Protein AF-A0AAU9XPD8-F1 (afdb_monomer)

Organism: NCBI:txid46732

Foldseek 3Di:
DVQQVVCCVPPNDVPRDVVSVVVVCVVVCCVPQNDPVRPDCPVVVLVVLVLVPDDDPPPPSVVVSVVVVVVVVCLLVDDDDPVCVVVVLVVQVPPDDDDPNVLPDQRSVLSNLLCCLQVPDLQCLLVHDQQDCPQKFAPFAWDKDFADPQRVVLVVVVCCSNNVDDPQKDKAWGRIWTKGAWMGGRSDIAGAPPDPDQQRQKFWFQFADAQREGCNVRVNRDIFIKGFHIKIKTKMWMDGRPDPDDIDIGIFIKTQIFTFAADPCQQVPHPPKGKTAPDTGDDHSSSIDGPSRTPGGWGWDWDQDPNGIIIIIGD

Sequence (315 aa):
MEFCHTFEELCGKDLVTPNMHLHGHLKECLLDYGPFHSFWCFSFERFNGILGSFQTNNRSIEIQLMRKFLSQTKVKDFEYPEMFQETFLEFFEGSHSSGSVKDTQEPIKQFLSLRQHREISIKDLHLCDWTASDDIVEMSTFRDETLDTDDLTALESVYKELLGLGEGTFLEMPHTIAEFKSLKVGSVVYGSSQSQTTRNSFVLANWAGHEGRLACSSGCNDVRPGQVISFFRHRIKVKLAESYLPEQRYMFYFARVNWYSVHPERFSHGVPVEIWCNSFDLFRPACFMPVQRIKSNCSLGEKVYKQENVSWVTS

Mean predicted aligned error: 11.79 Å

Structure (mmCIF, N/CA/C/O backbone):
data_AF-A0AAU9XPD8-F1
#
_entry.id   AF-A0AAU9XPD8-F1
#
loop_
_atom_site.group_PDB
_atom_site.id
_atom_site.type_symbol
_atom_site.label_atom_id
_atom_site.label_alt_id
_atom_site.label_comp_id
_atom_site.label_asym_id
_atom_site.label_entity_id
_atom_site.label_seq_id
_atom_site.pdbx_PDB_ins_code
_atom_site.Cartn_x
_atom_site.Cartn_y
_atom_site.Cartn_z
_atom_site.occupancy
_atom_site.B_iso_or_equiv
_atom_site.auth_seq_id
_atom_site.auth_comp_id
_atom_site.auth_asym_id
_atom_site.auth_atom_id
_atom_site.pdbx_PDB_model_num
ATOM 1 N N . MET A 1 1 ? 33.174 -8.442 -27.502 1.00 74.44 1 MET A N 1
ATOM 2 C CA . MET A 1 1 ? 33.504 -9.478 -28.510 1.00 74.44 1 MET A CA 1
ATOM 3 C C . MET A 1 1 ? 34.498 -10.517 -28.002 1.00 74.44 1 MET A C 1
ATOM 5 O O . MET A 1 1 ? 34.410 -11.649 -28.448 1.00 74.44 1 MET A O 1
ATOM 9 N N . GLU A 1 2 ? 35.379 -10.185 -27.051 1.00 82.81 2 GLU A N 1
ATOM 10 C CA . GLU A 1 2 ? 36.353 -11.122 -26.459 1.00 82.81 2 GLU A CA 1
ATOM 11 C C . GLU A 1 2 ? 35.724 -12.448 -25.987 1.00 82.81 2 GLU A C 1
ATOM 13 O O . GLU A 1 2 ? 36.188 -13.508 -26.380 1.00 82.81 2 GLU A O 1
ATOM 18 N N . PHE A 1 3 ? 34.572 -12.397 -25.302 1.00 87.00 3 PHE A N 1
ATOM 19 C CA . PHE A 1 3 ? 33.800 -13.589 -24.916 1.00 87.00 3 PHE A CA 1
ATOM 20 C C . PHE A 1 3 ? 33.493 -14.548 -26.081 1.00 87.00 3 PHE A C 1
ATOM 22 O O . PHE A 1 3 ? 33.659 -15.755 -25.938 1.00 87.00 3 PHE A O 1
ATOM 29 N N . CYS A 1 4 ? 33.043 -14.030 -27.230 1.00 87.38 4 CYS A N 1
ATOM 30 C CA . CYS A 1 4 ? 32.683 -14.867 -28.377 1.00 87.38 4 CYS A CA 1
ATOM 31 C C . CYS A 1 4 ? 33.914 -15.540 -28.989 1.00 87.38 4 CYS A C 1
ATOM 33 O O . CYS A 1 4 ? 33.840 -16.714 -29.330 1.00 87.38 4 CYS A O 1
ATOM 35 N N . HIS A 1 5 ? 35.038 -14.822 -29.076 1.00 88.81 5 HIS A N 1
ATOM 36 C CA . HIS A 1 5 ? 36.294 -15.372 -29.591 1.00 88.81 5 HIS A CA 1
ATOM 37 C C . HIS A 1 5 ? 36.863 -16.449 -28.666 1.00 88.81 5 HIS A C 1
ATOM 39 O O . HIS A 1 5 ? 37.202 -17.533 -29.125 1.00 88.81 5 HIS A O 1
ATOM 45 N N . THR A 1 6 ? 36.877 -16.209 -27.353 1.00 90.25 6 THR A N 1
ATOM 46 C CA . THR A 1 6 ? 37.323 -17.219 -26.383 1.00 90.25 6 THR A CA 1
ATOM 47 C C . THR A 1 6 ? 36.408 -18.449 -26.378 1.00 90.25 6 THR A C 1
ATOM 49 O O . THR A 1 6 ? 36.883 -19.577 -26.271 1.00 90.25 6 THR A O 1
ATOM 52 N N . PHE A 1 7 ? 35.090 -18.267 -26.519 1.00 91.00 7 PHE A N 1
ATOM 53 C CA . PHE A 1 7 ? 34.150 -19.386 -26.619 1.00 91.00 7 PHE A CA 1
ATOM 54 C C . PHE A 1 7 ? 34.344 -20.187 -27.916 1.00 91.00 7 PHE A C 1
ATOM 56 O O . PHE A 1 7 ? 34.326 -21.415 -27.885 1.00 91.00 7 PHE A O 1
ATOM 63 N N . GLU A 1 8 ? 34.571 -19.509 -29.042 1.00 93.44 8 GLU A N 1
ATOM 64 C CA . GLU A 1 8 ? 34.881 -20.139 -30.329 1.00 93.44 8 GLU A CA 1
ATOM 65 C C . GLU A 1 8 ? 36.160 -20.986 -30.260 1.00 93.44 8 GLU A C 1
ATOM 67 O O . GLU A 1 8 ? 36.165 -22.118 -30.741 1.00 93.44 8 GLU A O 1
ATOM 72 N N . GLU A 1 9 ? 37.220 -20.478 -29.624 1.00 94.56 9 GLU A N 1
ATOM 73 C CA . GLU A 1 9 ? 38.489 -21.199 -29.454 1.00 94.56 9 GLU A CA 1
ATOM 74 C C . GLU A 1 9 ? 38.344 -22.465 -28.596 1.00 94.56 9 GLU A C 1
ATOM 76 O O . GLU A 1 9 ? 38.982 -23.480 -28.876 1.00 94.56 9 GLU A O 1
ATOM 81 N N . LEU A 1 10 ? 37.500 -22.424 -27.561 1.00 94.12 10 LEU A N 1
ATOM 82 C CA . LEU A 1 10 ? 37.328 -23.529 -26.611 1.00 94.12 10 LEU A CA 1
ATOM 83 C C . LEU A 1 10 ? 36.302 -24.573 -27.065 1.00 94.12 10 LEU A C 1
ATOM 85 O O . LEU A 1 10 ? 36.486 -25.766 -26.827 1.00 94.12 10 LEU A O 1
ATOM 89 N N . CYS A 1 11 ? 35.197 -24.131 -27.664 1.00 92.56 11 CYS A N 1
ATOM 90 C CA . CYS A 1 11 ? 34.037 -24.974 -27.963 1.00 92.56 11 CYS A CA 1
ATOM 91 C C . CYS A 1 11 ? 33.821 -25.194 -29.467 1.00 92.56 11 CYS A C 1
ATOM 93 O O . CYS A 1 11 ? 33.033 -26.056 -29.851 1.00 92.56 11 CYS A O 1
ATOM 95 N N . GLY A 1 12 ? 34.539 -24.461 -30.316 1.00 91.56 12 GLY A N 1
ATOM 96 C CA . GLY A 1 12 ? 34.389 -24.502 -31.762 1.00 91.56 12 GLY A CA 1
ATOM 97 C C . GLY A 1 12 ? 33.315 -23.544 -32.279 1.00 91.56 12 GLY A C 1
ATOM 98 O O . GLY A 1 12 ? 32.309 -23.253 -31.628 1.00 91.56 12 GLY A O 1
ATOM 99 N N . LYS A 1 13 ? 33.527 -23.078 -33.510 1.00 89.56 13 LYS A N 1
ATOM 100 C CA . LYS A 1 13 ? 32.690 -22.082 -34.197 1.00 89.56 13 LYS A CA 1
ATOM 101 C C . LYS A 1 13 ? 31.215 -22.469 -34.349 1.00 89.56 13 LYS A C 1
ATOM 103 O O . LYS A 1 13 ? 30.354 -21.599 -34.306 1.00 89.56 13 LYS A O 1
ATOM 108 N N . ASP A 1 14 ? 30.911 -23.759 -34.499 1.00 91.62 14 ASP A N 1
ATOM 109 C CA . ASP A 1 14 ? 29.553 -24.227 -34.817 1.00 91.62 14 ASP A CA 1
ATOM 110 C C . ASP A 1 14 ? 28.586 -24.091 -33.625 1.00 91.62 14 ASP A C 1
ATOM 112 O O . ASP A 1 14 ? 27.369 -24.146 -33.797 1.00 91.62 14 ASP A O 1
ATOM 116 N N . LEU A 1 15 ? 29.119 -23.889 -32.413 1.00 91.19 15 LEU A N 1
ATOM 117 C CA . LEU A 1 15 ? 28.339 -23.690 -31.190 1.00 91.19 15 LEU A CA 1
ATOM 118 C C . LEU A 1 15 ? 28.117 -22.209 -30.849 1.00 91.19 15 LEU A C 1
ATOM 120 O O . LEU A 1 15 ? 27.398 -21.903 -29.894 1.00 91.19 15 LEU A O 1
ATOM 124 N N . VAL A 1 16 ? 28.703 -21.283 -31.613 1.00 89.31 16 VAL A N 1
ATOM 125 C CA . VAL A 1 16 ? 28.506 -19.845 -31.412 1.00 89.31 16 VAL A CA 1
ATOM 126 C C . VAL A 1 16 ? 27.119 -19.458 -31.921 1.00 89.31 16 VAL A C 1
ATOM 128 O O . VAL A 1 16 ? 26.839 -19.485 -33.118 1.00 89.31 16 VAL A O 1
ATOM 131 N N . THR A 1 17 ? 26.228 -19.075 -31.007 1.00 91.38 17 THR A N 1
ATOM 132 C CA . THR A 1 17 ? 24.854 -18.677 -31.352 1.00 91.38 17 THR A CA 1
ATOM 133 C C . THR A 1 17 ? 24.712 -17.156 -31.474 1.00 91.38 17 THR A C 1
ATOM 135 O O . THR A 1 17 ? 25.444 -16.413 -30.816 1.00 91.38 17 THR A O 1
ATOM 138 N N . PRO A 1 18 ? 23.722 -16.645 -32.233 1.00 89.50 18 PRO A N 1
ATOM 139 C CA . PRO A 1 18 ? 23.433 -15.210 -32.284 1.00 89.50 18 PRO A CA 1
ATOM 140 C C . PRO A 1 18 ? 23.195 -14.580 -30.901 1.00 89.50 18 PRO A C 1
ATOM 142 O O . PRO A 1 18 ? 23.634 -13.460 -30.657 1.00 89.50 18 PRO A O 1
ATOM 145 N N . ASN A 1 19 ? 22.585 -15.314 -29.962 1.00 89.75 19 ASN A N 1
ATOM 146 C CA . ASN A 1 19 ? 22.371 -14.839 -28.589 1.00 89.75 19 ASN A CA 1
ATOM 147 C C . ASN A 1 19 ? 23.690 -14.535 -27.860 1.00 89.75 19 ASN A C 1
ATOM 149 O O . ASN A 1 19 ? 23.762 -13.574 -27.097 1.00 89.75 19 ASN A O 1
ATOM 153 N N . MET A 1 20 ? 24.751 -15.299 -28.139 1.00 90.25 20 MET A N 1
ATOM 154 C CA . MET A 1 20 ? 26.082 -15.043 -27.581 1.00 90.25 20 MET A CA 1
ATOM 155 C C . MET A 1 20 ? 26.678 -13.735 -28.102 1.00 90.25 20 MET A C 1
ATOM 157 O O . MET A 1 20 ? 27.265 -12.985 -27.326 1.00 90.25 20 MET A O 1
ATOM 161 N N . HIS A 1 21 ? 26.478 -13.424 -29.385 1.00 87.62 21 HIS A N 1
ATOM 162 C CA . HIS A 1 21 ? 26.863 -12.128 -29.944 1.00 87.62 21 HIS A CA 1
ATOM 163 C C . HIS A 1 21 ? 26.049 -10.983 -29.322 1.00 87.62 21 HIS A C 1
ATOM 165 O O . HIS A 1 21 ? 26.615 -9.955 -28.952 1.00 87.62 21 HIS A O 1
ATOM 171 N N . LEU A 1 22 ? 24.738 -11.179 -29.139 1.00 87.31 22 LEU A N 1
ATOM 172 C CA . LEU A 1 22 ? 23.844 -10.189 -28.529 1.00 87.31 22 LEU A CA 1
ATOM 173 C C . LEU A 1 22 ? 24.216 -9.851 -27.079 1.00 87.31 22 LEU A C 1
ATOM 175 O O . LEU A 1 22 ? 24.021 -8.711 -26.663 1.00 87.31 22 LEU A O 1
ATOM 179 N N . HIS A 1 23 ? 24.828 -10.775 -26.326 1.00 86.44 23 HIS A N 1
ATOM 180 C CA . HIS A 1 23 ? 25.381 -10.455 -25.004 1.00 86.44 23 HIS A CA 1
ATOM 181 C C . HIS A 1 23 ? 26.411 -9.319 -25.045 1.00 86.44 23 HIS A C 1
ATOM 183 O O . HIS A 1 23 ? 26.517 -8.550 -24.090 1.00 86.44 23 HIS A O 1
ATOM 189 N N . GLY A 1 24 ? 27.133 -9.183 -26.161 1.00 86.19 24 GLY A N 1
ATOM 190 C CA . GLY A 1 24 ? 28.097 -8.111 -26.381 1.00 86.19 24 GLY A CA 1
ATOM 191 C C . GLY A 1 24 ? 27.481 -6.718 -26.504 1.00 86.19 24 GLY A C 1
ATOM 192 O O . GLY A 1 24 ? 28.210 -5.757 -26.301 1.00 86.19 24 GLY A O 1
ATOM 193 N N . HIS A 1 25 ? 26.177 -6.624 -26.785 1.00 87.44 25 HIS A N 1
ATOM 194 C CA . HIS A 1 25 ? 25.441 -5.362 -26.945 1.00 87.44 25 HIS A CA 1
ATOM 195 C C . HIS A 1 25 ? 24.565 -5.020 -25.732 1.00 87.44 25 HIS A C 1
ATOM 197 O O . HIS A 1 25 ? 23.814 -4.048 -25.750 1.00 87.44 25 HIS A O 1
ATOM 203 N N . LEU A 1 26 ? 24.609 -5.827 -24.662 1.00 87.81 26 LEU A N 1
ATOM 204 C CA . LEU A 1 26 ? 23.740 -5.626 -23.496 1.00 87.81 26 LEU A CA 1
ATOM 205 C C . LEU A 1 26 ? 23.975 -4.281 -22.812 1.00 87.81 26 LEU A C 1
ATOM 207 O O . LEU A 1 26 ? 23.032 -3.710 -22.269 1.00 87.81 26 LEU A O 1
ATOM 211 N N . LYS A 1 27 ? 25.216 -3.786 -22.814 1.00 87.31 27 LYS A N 1
ATOM 212 C CA . LYS A 1 27 ? 25.557 -2.498 -22.209 1.00 87.31 27 LYS A CA 1
ATOM 213 C C . LYS A 1 27 ? 24.906 -1.358 -22.986 1.00 87.31 27 LYS A C 1
ATOM 215 O O . LYS A 1 27 ? 24.288 -0.494 -22.376 1.00 87.31 27 LYS A O 1
ATOM 220 N N . GLU A 1 28 ? 25.039 -1.372 -24.304 1.00 89.44 28 GLU A N 1
ATOM 221 C CA . GLU A 1 28 ? 24.446 -0.407 -25.224 1.00 89.44 28 GLU A CA 1
ATOM 222 C C . GLU A 1 28 ? 22.921 -0.442 -25.094 1.00 89.44 28 GLU A C 1
ATOM 224 O O . GLU A 1 28 ? 22.310 0.584 -24.819 1.00 89.44 28 GLU A O 1
ATOM 229 N N . CYS A 1 29 ? 22.311 -1.632 -25.120 1.00 86.62 29 CYS A N 1
ATOM 230 C CA . CYS A 1 29 ? 20.871 -1.771 -24.910 1.00 86.62 29 CYS A CA 1
ATOM 231 C C . CYS A 1 29 ? 20.407 -1.243 -23.543 1.00 86.62 29 CYS A C 1
ATOM 233 O O . CYS A 1 29 ? 19.338 -0.643 -23.460 1.00 86.62 29 CYS A O 1
ATOM 235 N N . LEU A 1 30 ? 21.185 -1.447 -22.473 1.00 86.69 30 LEU A N 1
ATOM 236 C CA . LEU A 1 30 ? 20.856 -0.927 -21.142 1.00 86.69 30 LEU A CA 1
ATOM 237 C C . LEU A 1 30 ? 20.914 0.609 -21.097 1.00 86.69 30 LEU A C 1
ATOM 239 O O . LEU A 1 30 ? 20.113 1.233 -20.402 1.00 86.69 30 LEU A O 1
ATOM 243 N N . LEU A 1 31 ? 21.864 1.213 -21.817 1.00 84.75 31 LEU A N 1
ATOM 244 C CA . LEU A 1 31 ? 22.018 2.666 -21.907 1.00 84.75 31 LEU A CA 1
ATOM 245 C C . LEU A 1 31 ? 20.929 3.306 -22.780 1.00 84.75 31 LEU A C 1
ATOM 247 O O . LEU A 1 31 ? 20.407 4.353 -22.405 1.00 84.75 31 LEU A O 1
ATOM 251 N N . ASP A 1 32 ? 20.566 2.665 -23.890 1.00 90.19 32 ASP A N 1
ATOM 252 C CA . ASP A 1 32 ? 19.612 3.204 -24.865 1.00 90.19 32 ASP A CA 1
ATOM 253 C C . ASP A 1 32 ? 18.149 2.978 -24.453 1.00 90.19 32 ASP A C 1
ATOM 255 O O . ASP A 1 32 ? 17.316 3.876 -24.582 1.00 90.19 32 ASP A O 1
ATOM 259 N N . TYR A 1 33 ? 17.819 1.785 -23.944 1.00 83.56 33 TYR A N 1
ATOM 260 C CA . TYR A 1 33 ? 16.438 1.364 -23.658 1.00 83.56 33 TYR A CA 1
ATOM 261 C C . TYR A 1 33 ? 16.118 1.269 -22.161 1.00 83.56 33 TYR A C 1
ATOM 263 O O . TYR A 1 33 ? 14.970 1.022 -21.782 1.00 83.56 33 TYR A O 1
ATOM 271 N N . GLY A 1 34 ? 17.113 1.470 -21.296 1.00 84.69 34 GLY A N 1
ATOM 272 C CA . GLY A 1 34 ? 16.967 1.314 -19.855 1.00 84.69 34 GLY A CA 1
ATOM 273 C C . GLY A 1 34 ? 17.022 -0.154 -19.402 1.00 84.69 34 GLY A C 1
ATOM 274 O O . GLY A 1 34 ? 17.547 -1.016 -20.104 1.00 84.69 34 GLY A O 1
ATOM 275 N N . PRO A 1 35 ? 16.522 -0.470 -18.194 1.00 81.56 35 PRO A N 1
ATOM 276 C CA . PRO A 1 35 ? 16.606 -1.811 -17.614 1.00 81.56 35 PRO A CA 1
ATOM 277 C C . PRO A 1 35 ? 16.037 -2.926 -18.510 1.00 81.56 35 PRO A C 1
ATOM 279 O O . PRO A 1 35 ? 15.010 -2.744 -19.154 1.00 81.56 35 PRO A O 1
ATOM 282 N N . PHE A 1 36 ? 16.631 -4.128 -18.473 1.00 77.62 36 PHE A N 1
ATOM 283 C CA . PHE A 1 36 ? 16.229 -5.268 -19.326 1.00 77.62 36 PHE A CA 1
ATOM 284 C C 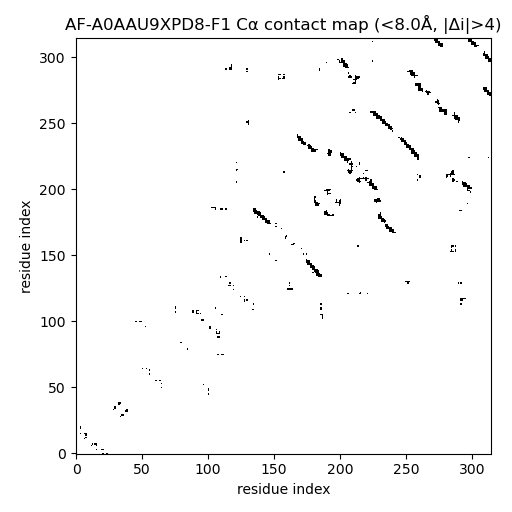. PHE A 1 36 ? 14.733 -5.615 -19.279 1.00 77.62 36 PHE A C 1
ATOM 286 O O . PHE A 1 36 ? 14.139 -5.971 -20.294 1.00 77.62 36 PHE A O 1
ATOM 293 N N . HIS A 1 37 ? 14.098 -5.480 -18.113 1.00 76.00 37 HIS A N 1
ATOM 294 C CA . HIS A 1 37 ? 12.670 -5.764 -17.952 1.00 76.00 37 HIS A CA 1
ATOM 295 C C . HIS A 1 37 ? 11.758 -4.794 -18.717 1.00 76.00 37 HIS A C 1
ATOM 297 O O . HIS A 1 37 ? 10.596 -5.121 -18.937 1.00 76.00 37 HIS A O 1
ATOM 303 N N . SER A 1 38 ? 12.265 -3.629 -19.127 1.00 74.06 38 SER A N 1
ATOM 304 C CA . SER A 1 38 ? 11.496 -2.626 -19.864 1.00 74.06 38 SER A CA 1
ATOM 305 C C . SER A 1 38 ? 11.309 -2.985 -21.339 1.00 74.06 38 SER A C 1
ATOM 307 O O . SER A 1 38 ? 10.302 -2.600 -21.925 1.00 74.06 38 SER A O 1
ATOM 309 N N . PHE A 1 39 ? 12.249 -3.722 -21.943 1.00 80.38 39 PHE A N 1
ATOM 310 C CA . PHE A 1 39 ? 12.217 -4.046 -23.377 1.00 80.38 39 PHE A CA 1
ATOM 311 C C . PHE A 1 39 ? 12.184 -5.550 -23.687 1.00 80.38 39 PHE A C 1
ATOM 313 O O . PHE A 1 39 ? 12.034 -5.941 -24.845 1.00 80.38 39 PHE A O 1
ATOM 320 N N . TRP A 1 40 ? 12.296 -6.420 -22.681 1.00 84.62 40 TRP A N 1
ATOM 321 C CA . TRP A 1 40 ? 12.101 -7.855 -22.874 1.00 84.62 40 TRP A CA 1
ATOM 322 C C . TRP A 1 40 ? 10.653 -8.223 -23.204 1.00 84.62 40 TRP A C 1
ATOM 324 O O . TRP A 1 40 ? 9.695 -7.690 -22.649 1.00 84.62 40 TRP A O 1
ATOM 334 N N . CYS A 1 41 ? 10.501 -9.230 -24.068 1.00 83.38 41 CYS A N 1
ATOM 335 C CA . CYS A 1 41 ? 9.196 -9.684 -24.547 1.00 83.38 41 CYS A CA 1
ATOM 336 C C . CYS A 1 41 ? 8.421 -10.569 -23.562 1.00 83.38 41 CYS A C 1
ATOM 338 O O . CYS A 1 41 ? 7.291 -10.951 -23.852 1.00 83.38 41 CYS A O 1
ATOM 340 N N . PHE A 1 42 ? 8.981 -10.847 -22.382 1.00 79.00 42 PHE A N 1
ATOM 341 C CA . PHE A 1 42 ? 8.345 -11.683 -21.363 1.00 79.00 42 PHE A CA 1
ATOM 342 C C . PHE A 1 42 ? 6.938 -11.186 -20.990 1.00 79.00 42 PHE A C 1
ATOM 344 O O . PHE A 1 42 ? 5.998 -11.973 -20.876 1.00 79.00 42 PHE A O 1
ATOM 351 N N . SER A 1 43 ? 6.760 -9.867 -20.866 1.00 75.19 43 SER A N 1
ATOM 352 C CA . SER A 1 43 ? 5.447 -9.268 -20.602 1.00 75.19 43 SER A CA 1
ATOM 353 C C . SER A 1 43 ? 4.455 -9.551 -21.735 1.00 75.19 43 SER A C 1
ATOM 355 O O . SER A 1 43 ? 3.313 -9.915 -21.464 1.00 75.19 43 SER A O 1
ATOM 357 N N . PHE A 1 44 ? 4.884 -9.455 -23.000 1.00 81.38 44 PHE A N 1
ATOM 358 C CA . PHE A 1 44 ? 4.035 -9.747 -24.161 1.00 81.38 44 PHE A CA 1
ATOM 359 C C . PHE A 1 44 ? 3.659 -11.227 -24.246 1.00 81.38 44 PHE A C 1
ATOM 361 O O . PHE A 1 44 ? 2.495 -11.541 -24.476 1.00 81.38 44 PHE A O 1
ATOM 368 N N . GLU A 1 45 ? 4.598 -12.142 -24.000 1.00 82.50 45 GLU A N 1
ATOM 369 C CA . GLU A 1 45 ? 4.315 -13.583 -23.949 1.00 82.50 45 GLU A CA 1
ATOM 370 C C . GLU A 1 45 ? 3.277 -13.911 -22.874 1.00 82.50 45 GLU A C 1
ATOM 372 O O . GLU A 1 45 ? 2.325 -14.659 -23.113 1.00 82.50 45 GLU A O 1
ATOM 377 N N . ARG A 1 46 ? 3.402 -13.281 -21.703 1.00 77.69 46 ARG A N 1
ATOM 378 C CA . ARG A 1 46 ? 2.423 -13.420 -20.626 1.00 77.69 46 ARG A CA 1
ATOM 379 C C . ARG A 1 46 ? 1.050 -12.880 -21.027 1.00 77.69 46 ARG A C 1
ATOM 381 O O . ARG A 1 46 ? 0.045 -13.548 -20.779 1.00 77.69 46 ARG A O 1
ATOM 388 N N . PHE A 1 47 ? 0.989 -11.708 -21.663 1.00 79.56 47 PHE A N 1
ATOM 389 C CA . PHE A 1 47 ? -0.268 -11.155 -22.176 1.00 79.56 47 PHE A CA 1
ATOM 390 C C . PHE A 1 47 ? -0.898 -12.058 -23.235 1.00 79.56 47 PHE A C 1
ATOM 392 O O . PHE A 1 47 ? -2.105 -12.282 -23.188 1.00 79.56 47 PHE A O 1
ATOM 399 N N . ASN A 1 48 ? -0.101 -12.657 -24.119 1.00 82.69 48 ASN A N 1
ATOM 400 C CA . ASN A 1 48 ? -0.590 -13.634 -25.089 1.00 82.69 48 ASN A CA 1
ATOM 401 C C . ASN A 1 48 ? -1.211 -14.853 -24.392 1.00 82.69 48 ASN A C 1
ATOM 403 O O . ASN A 1 48 ? -2.269 -15.319 -24.812 1.00 82.69 48 ASN A O 1
ATOM 407 N N . GLY A 1 49 ? -0.623 -15.320 -23.286 1.00 80.69 49 GLY A N 1
ATOM 408 C CA . GLY A 1 49 ? -1.211 -16.368 -22.449 1.00 80.69 49 GLY A CA 1
ATOM 409 C C . GLY A 1 49 ? -2.567 -15.972 -21.848 1.00 80.69 49 GLY A C 1
ATOM 410 O O . GLY A 1 49 ? -3.516 -16.755 -21.893 1.00 80.69 49 GLY A O 1
ATOM 411 N N . ILE A 1 50 ? -2.693 -14.740 -21.339 1.00 76.00 50 ILE A N 1
ATOM 412 C CA . ILE A 1 50 ? -3.968 -14.207 -20.828 1.00 76.00 50 ILE A CA 1
ATOM 413 C C . ILE A 1 50 ? -5.011 -14.139 -21.948 1.00 76.00 50 ILE A C 1
ATOM 415 O O . ILE A 1 50 ? -6.122 -14.639 -21.777 1.00 76.00 50 ILE A O 1
ATOM 419 N N . LEU A 1 51 ? -4.662 -13.557 -23.097 1.00 78.06 51 LEU A N 1
ATOM 420 C CA . LEU A 1 51 ? -5.578 -13.427 -24.231 1.00 78.06 51 LEU A CA 1
ATOM 421 C C . LEU A 1 51 ? -6.005 -14.798 -24.769 1.00 78.06 51 LEU A C 1
ATOM 423 O O . LEU A 1 51 ? -7.182 -14.995 -25.059 1.00 78.06 51 LEU A O 1
ATOM 427 N N . GLY A 1 52 ? -5.083 -15.763 -24.822 1.00 76.50 52 GLY A N 1
ATOM 428 C CA . GLY A 1 52 ? -5.360 -17.142 -25.225 1.00 76.50 52 GLY A CA 1
ATOM 429 C C . GLY A 1 52 ? -6.261 -17.911 -24.252 1.00 76.50 52 GLY A C 1
ATOM 430 O O . GLY A 1 52 ? -6.951 -18.837 -24.666 1.00 76.50 52 GLY A O 1
ATOM 431 N N . SER A 1 53 ? -6.314 -17.515 -22.974 1.00 75.12 53 SER A N 1
ATOM 432 C CA . SER A 1 53 ? -7.229 -18.119 -21.989 1.00 75.12 53 SER A CA 1
ATOM 433 C C . SER A 1 53 ? -8.698 -17.753 -22.224 1.00 75.12 53 SER A C 1
ATOM 435 O O . SER A 1 53 ? -9.612 -18.395 -21.699 1.00 75.12 53 SER A O 1
ATOM 437 N N . PHE A 1 54 ? -8.959 -16.702 -23.001 1.00 77.00 54 PHE A N 1
ATOM 438 C CA . PHE A 1 54 ? -10.316 -16.308 -23.305 1.00 77.00 54 PHE A CA 1
ATOM 439 C C . PHE A 1 54 ? -10.929 -17.265 -24.326 1.00 77.00 54 PHE A C 1
ATOM 441 O O . PHE A 1 54 ? -10.453 -17.395 -25.447 1.00 77.00 54 PHE A O 1
ATOM 448 N N . GLN A 1 55 ? -12.035 -17.905 -23.943 1.00 71.00 55 GLN A N 1
ATOM 449 C CA . GLN A 1 55 ? -12.853 -18.662 -24.884 1.00 71.00 55 GLN A CA 1
ATOM 450 C C . GLN A 1 55 ? -13.304 -17.734 -26.017 1.00 71.00 55 GLN A C 1
ATOM 452 O O . GLN A 1 55 ? -14.019 -16.759 -25.776 1.00 71.00 55 GLN A O 1
ATOM 457 N N . THR A 1 56 ? -12.871 -18.035 -27.238 1.00 73.50 56 THR A N 1
ATOM 458 C CA . THR A 1 56 ? -13.324 -17.358 -28.452 1.00 73.50 56 THR A CA 1
ATOM 459 C C . THR A 1 56 ? -13.896 -18.388 -29.414 1.00 73.50 56 THR A C 1
ATOM 461 O O . THR A 1 56 ? -13.466 -19.538 -29.457 1.00 73.50 56 THR A O 1
ATOM 464 N N . ASN A 1 57 ? -14.879 -17.982 -30.211 1.00 79.62 57 ASN A N 1
ATOM 465 C CA . ASN A 1 57 ? -15.413 -18.819 -31.291 1.00 79.62 57 ASN A CA 1
ATOM 466 C C . ASN A 1 57 ? -14.595 -18.695 -32.601 1.00 79.62 57 ASN A C 1
ATOM 468 O O . ASN A 1 57 ? -15.112 -19.009 -33.673 1.00 79.62 57 ASN A O 1
ATOM 472 N N . ASN A 1 58 ? -13.355 -18.183 -32.525 1.00 74.56 58 ASN A N 1
ATOM 473 C CA . ASN A 1 58 ? -12.454 -17.890 -33.649 1.00 74.56 58 ASN A CA 1
ATOM 474 C C . ASN A 1 58 ? -13.042 -17.005 -34.771 1.00 74.56 58 ASN A C 1
ATOM 476 O O . ASN A 1 58 ? -12.529 -16.997 -35.889 1.00 74.56 58 ASN A O 1
ATOM 480 N N . ARG A 1 59 ? -14.100 -16.226 -34.502 1.00 78.81 59 ARG A N 1
ATOM 481 C CA . ARG A 1 59 ? -14.655 -15.229 -35.435 1.00 78.81 59 ARG A CA 1
ATOM 482 C C . ARG A 1 59 ? -14.550 -13.829 -34.853 1.00 78.81 59 ARG A C 1
ATOM 484 O O . ARG A 1 59 ? -15.085 -13.587 -33.780 1.00 78.81 59 ARG A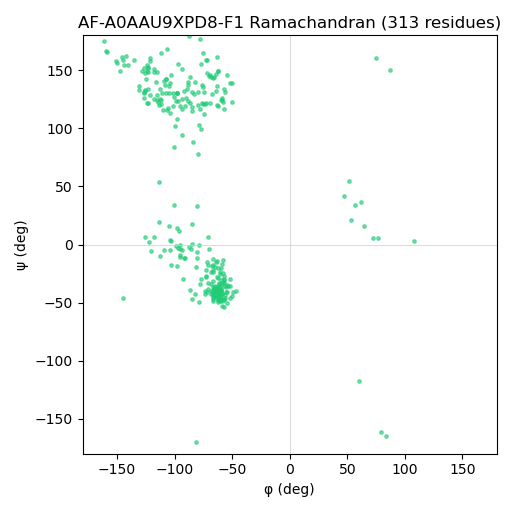 O 1
ATOM 491 N N . SER A 1 60 ? -13.929 -12.888 -35.561 1.00 83.19 60 SER A N 1
ATOM 492 C CA . SER A 1 60 ? -13.781 -11.505 -35.068 1.00 83.19 60 SER A CA 1
ATOM 493 C C . SER A 1 60 ? -13.191 -11.475 -33.649 1.00 83.19 60 SER A C 1
ATOM 495 O O . SER A 1 60 ? -13.809 -10.968 -32.706 1.00 83.19 60 SER A O 1
ATOM 497 N N . ILE A 1 61 ? -12.031 -12.119 -33.493 1.00 82.06 61 ILE A N 1
ATOM 498 C CA . ILE A 1 61 ? -11.347 -12.328 -32.210 1.00 82.06 61 ILE A CA 1
ATOM 499 C C . ILE A 1 61 ? -11.123 -10.984 -31.511 1.00 82.06 61 ILE A C 1
ATOM 501 O O . ILE A 1 61 ? -11.394 -10.858 -30.321 1.00 82.06 61 ILE A O 1
ATOM 505 N N . GLU A 1 62 ? -10.746 -9.955 -32.266 1.00 83.12 62 GLU A N 1
ATOM 506 C CA . GLU A 1 62 ? -10.517 -8.598 -31.778 1.00 83.12 62 GLU A CA 1
ATOM 507 C C . GLU A 1 62 ? -11.760 -8.043 -31.071 1.00 83.12 62 GLU A C 1
ATOM 509 O O . GLU A 1 62 ? -11.673 -7.540 -29.953 1.00 83.12 62 GLU A O 1
ATOM 514 N N . ILE A 1 63 ? -12.948 -8.197 -31.670 1.00 84.00 63 ILE A N 1
ATOM 515 C CA . ILE A 1 63 ? -14.208 -7.710 -31.088 1.00 84.00 63 ILE A CA 1
ATOM 516 C C . ILE A 1 63 ? -14.537 -8.467 -2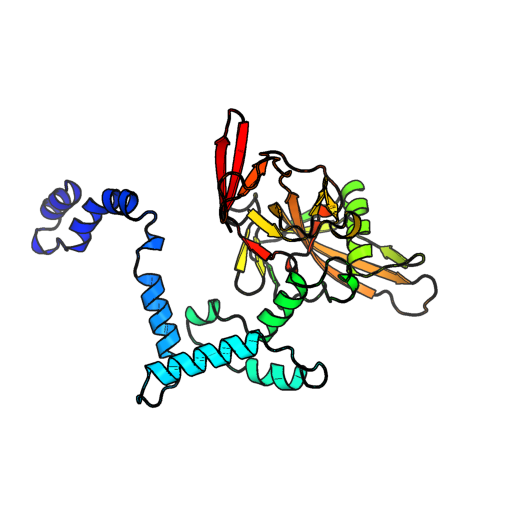9.798 1.00 84.00 63 ILE A C 1
ATOM 518 O O . ILE A 1 63 ? -15.001 -7.863 -28.831 1.00 84.00 63 ILE A O 1
ATOM 522 N N . GLN A 1 64 ? -14.313 -9.782 -29.763 1.00 81.00 64 GLN A N 1
ATOM 523 C CA . GLN A 1 64 ? -14.563 -10.592 -28.568 1.00 81.00 64 GLN A CA 1
ATOM 524 C C . GLN A 1 64 ? -13.635 -10.207 -27.420 1.00 81.00 64 GLN A C 1
ATOM 526 O O . GLN A 1 64 ? -14.107 -10.012 -26.299 1.00 81.00 64 GLN A O 1
ATOM 531 N N . LEU A 1 65 ? -12.343 -10.039 -27.709 1.00 82.56 65 LEU A N 1
ATOM 532 C CA . LEU A 1 65 ? -11.355 -9.572 -26.743 1.00 82.56 65 LEU A CA 1
ATOM 533 C C . LEU A 1 65 ? -11.733 -8.191 -26.203 1.00 82.56 65 LEU A C 1
ATOM 535 O O . LEU A 1 65 ? -11.818 -8.017 -24.989 1.00 82.56 65 LEU A O 1
ATOM 539 N N . MET A 1 66 ? -12.065 -7.243 -27.084 1.00 83.44 66 MET A N 1
ATOM 540 C CA . MET A 1 66 ? -12.476 -5.895 -26.685 1.00 83.44 66 MET A CA 1
ATOM 541 C C . MET A 1 66 ? -13.749 -5.900 -25.834 1.00 83.44 66 MET A C 1
ATOM 543 O O . MET A 1 66 ? -13.808 -5.223 -24.809 1.00 83.44 66 MET A O 1
ATOM 547 N N . ARG A 1 67 ? -14.769 -6.686 -26.203 1.00 82.88 67 ARG A N 1
ATOM 548 C CA . ARG A 1 67 ? -16.001 -6.820 -25.405 1.00 82.88 67 ARG A CA 1
ATOM 549 C C . ARG A 1 67 ? -15.723 -7.414 -24.033 1.00 82.88 67 ARG A C 1
ATOM 551 O O . ARG A 1 67 ? -16.279 -6.933 -23.049 1.00 82.88 67 ARG A O 1
ATOM 558 N N . LYS A 1 68 ? -14.872 -8.438 -23.963 1.00 79.56 68 LYS A N 1
ATOM 559 C CA . LYS A 1 68 ? -14.516 -9.086 -22.701 1.00 79.56 68 LYS A CA 1
ATOM 560 C C . LYS A 1 68 ? -13.725 -8.150 -21.796 1.00 79.56 68 LYS A C 1
ATOM 562 O O . LYS A 1 68 ? -14.060 -8.045 -20.622 1.00 79.56 68 LYS A O 1
ATOM 567 N N . PHE A 1 69 ? -12.767 -7.414 -22.354 1.00 77.38 69 PHE A N 1
ATOM 568 C CA . PHE A 1 69 ? -12.034 -6.374 -21.640 1.00 77.38 69 PHE A CA 1
ATOM 569 C C . PHE A 1 69 ? -12.986 -5.312 -21.074 1.00 77.38 69 PHE A C 1
ATOM 571 O O . PHE A 1 69 ? -13.017 -5.096 -19.868 1.00 77.38 69 PHE A O 1
ATOM 578 N N . LEU A 1 70 ? -13.849 -4.727 -21.914 1.00 80.06 70 LEU A N 1
ATOM 579 C CA . LEU A 1 70 ? -14.830 -3.725 -21.479 1.00 80.06 70 LEU A CA 1
ATOM 580 C C . LEU A 1 70 ? -15.802 -4.270 -20.427 1.00 80.06 70 LEU A C 1
ATOM 582 O O . LEU A 1 70 ? -16.143 -3.559 -19.488 1.00 80.06 70 LEU A O 1
ATOM 586 N N . SER A 1 71 ? -16.250 -5.519 -20.570 1.00 79.38 71 SER A N 1
ATOM 587 C CA . SER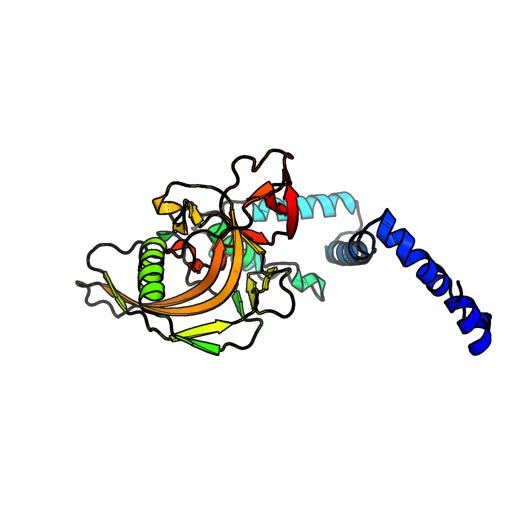 A 1 71 ? -17.099 -6.183 -19.580 1.00 79.38 71 SER A CA 1
ATOM 588 C C . SER A 1 71 ? -16.387 -6.317 -18.238 1.00 79.38 71 SER A C 1
ATOM 590 O O . SER A 1 71 ? -16.980 -5.996 -17.216 1.00 79.38 71 SER A O 1
ATOM 592 N N . GLN A 1 72 ? -15.136 -6.779 -18.228 1.00 73.94 72 GLN A N 1
ATOM 593 C CA . GLN A 1 72 ? -14.360 -6.943 -16.999 1.00 73.94 72 GLN A CA 1
ATOM 594 C C . GLN A 1 72 ? -14.083 -5.600 -16.319 1.00 73.94 72 GLN A C 1
ATOM 596 O O . GLN A 1 72 ? -14.223 -5.506 -15.104 1.00 73.94 72 GLN A O 1
ATOM 601 N N . THR A 1 73 ? -13.756 -4.555 -17.083 1.00 71.94 73 THR A N 1
ATOM 602 C CA . THR A 1 73 ? -13.582 -3.199 -16.542 1.00 71.94 73 THR A CA 1
ATOM 603 C C . THR A 1 73 ? -14.884 -2.678 -15.939 1.00 71.94 73 THR A C 1
ATOM 605 O O . THR A 1 73 ? -14.899 -2.267 -14.786 1.00 71.94 73 THR A O 1
ATOM 608 N N . LYS A 1 74 ? -16.010 -2.797 -16.657 1.00 78.06 74 LYS A N 1
ATOM 609 C CA . LYS A 1 74 ? -17.322 -2.369 -16.146 1.00 78.06 74 LYS A CA 1
ATOM 610 C C . LYS A 1 74 ? -17.726 -3.091 -14.866 1.00 78.06 74 LYS A C 1
ATOM 612 O O . LYS A 1 74 ? -18.269 -2.460 -13.976 1.00 78.06 74 LYS A O 1
ATOM 617 N N . VAL A 1 75 ? -17.456 -4.391 -14.771 1.00 74.69 75 VAL A N 1
ATOM 618 C CA . VAL A 1 75 ? -17.716 -5.192 -13.565 1.00 74.69 75 VAL A CA 1
ATOM 619 C C . VAL A 1 75 ? -16.890 -4.683 -12.375 1.00 74.69 75 VAL A C 1
ATOM 621 O O . VAL A 1 75 ? -17.390 -4.661 -11.257 1.00 74.69 75 VAL A O 1
ATOM 624 N N . LYS A 1 76 ? -15.653 -4.228 -12.587 1.00 68.19 76 LYS A N 1
ATOM 625 C CA . LYS A 1 76 ? -14.820 -3.653 -11.515 1.00 68.19 76 LYS A CA 1
ATOM 626 C C . LYS A 1 76 ? -15.265 -2.260 -11.060 1.00 68.19 76 LYS A C 1
ATOM 628 O O . LYS A 1 76 ? -15.000 -1.893 -9.918 1.00 68.19 76 LYS A O 1
ATOM 633 N N . ASP A 1 77 ? -15.908 -1.507 -11.947 1.00 72.12 77 ASP A N 1
ATOM 634 C CA . ASP A 1 77 ? -16.367 -0.134 -11.698 1.00 72.12 77 ASP A CA 1
ATOM 635 C C . ASP A 1 77 ? -17.837 -0.039 -11.282 1.00 72.12 77 ASP A C 1
ATOM 637 O O . ASP A 1 77 ? -18.333 1.054 -11.021 1.00 72.12 77 ASP A O 1
ATOM 641 N N . PHE A 1 78 ? -18.552 -1.162 -11.240 1.00 73.50 78 PHE A N 1
ATOM 642 C CA . PHE A 1 78 ? -19.962 -1.176 -10.888 1.00 73.50 78 PHE A CA 1
ATOM 643 C C . PHE A 1 78 ? -20.155 -1.083 -9.370 1.00 73.50 78 PHE A C 1
ATOM 645 O O . PHE A 1 78 ? -19.562 -1.852 -8.614 1.00 73.50 78 PHE A O 1
ATOM 652 N N . GLU A 1 79 ? -21.029 -0.180 -8.930 1.00 69.81 79 GLU A N 1
ATOM 653 C CA . GLU A 1 79 ? -21.529 -0.151 -7.555 1.00 69.81 79 GLU A CA 1
ATOM 654 C C . GLU A 1 79 ? -22.615 -1.224 -7.413 1.00 69.81 79 GLU A C 1
ATOM 656 O O . GLU A 1 79 ? -23.734 -1.086 -7.913 1.00 69.81 79 GLU A O 1
ATOM 661 N N . TYR A 1 80 ? -22.263 -2.347 -6.789 1.00 69.81 80 TYR A N 1
ATOM 662 C CA . TYR A 1 80 ? -23.189 -3.460 -6.596 1.00 69.81 80 TYR A CA 1
ATOM 663 C C . TYR A 1 80 ? -24.204 -3.122 -5.499 1.00 69.81 80 TYR A C 1
ATOM 665 O O . TYR A 1 80 ? -23.793 -2.728 -4.409 1.00 69.81 80 TYR A O 1
ATOM 673 N N . PRO A 1 81 ? -25.516 -3.316 -5.732 1.00 74.88 81 PRO A N 1
ATOM 674 C CA . PRO A 1 81 ? -26.504 -3.202 -4.669 1.00 74.88 81 PRO A CA 1
ATOM 675 C C . PRO A 1 81 ? -26.194 -4.202 -3.549 1.00 74.88 81 PRO A C 1
ATOM 677 O O . PRO A 1 81 ? -26.145 -5.407 -3.809 1.00 74.88 81 PRO A O 1
ATOM 680 N N . GLU A 1 82 ? -26.039 -3.713 -2.315 1.00 69.31 82 GLU A N 1
ATOM 681 C CA . GLU A 1 82 ? -25.691 -4.528 -1.133 1.00 69.31 82 GLU A CA 1
ATOM 682 C C . GLU A 1 82 ? -26.587 -5.771 -1.004 1.00 69.31 82 GLU A C 1
ATOM 684 O O . GLU A 1 82 ? -26.118 -6.881 -0.771 1.00 69.31 82 GLU A O 1
ATOM 689 N N . MET A 1 83 ? -27.881 -5.600 -1.281 1.00 72.69 83 MET A N 1
ATOM 690 C CA . MET A 1 83 ? -28.918 -6.635 -1.214 1.00 72.69 83 MET A CA 1
ATOM 691 C C . MET A 1 83 ? -28.699 -7.867 -2.114 1.00 72.69 83 MET A C 1
ATOM 693 O O . MET A 1 83 ? -29.335 -8.891 -1.884 1.00 72.69 83 MET A O 1
ATOM 697 N N . PHE A 1 84 ? -27.825 -7.799 -3.123 1.00 70.50 84 PHE A N 1
ATOM 698 C CA . PHE A 1 84 ? -27.514 -8.931 -4.010 1.00 70.50 84 PHE A CA 1
ATOM 699 C C . PHE A 1 84 ? -26.019 -9.248 -4.080 1.00 70.50 84 PHE A C 1
ATOM 701 O O . PHE A 1 84 ? -25.598 -10.073 -4.894 1.00 70.50 84 PHE A O 1
ATOM 708 N N . GLN A 1 85 ? -25.203 -8.578 -3.267 1.00 68.69 85 GLN A N 1
ATOM 709 C CA . GLN A 1 85 ? -23.755 -8.634 -3.389 1.00 68.69 85 GLN A CA 1
ATOM 710 C C . GLN A 1 85 ? -23.226 -10.058 -3.187 1.00 68.69 85 GLN A C 1
ATOM 712 O O . GLN A 1 85 ? -22.442 -10.521 -4.007 1.00 68.69 85 GLN A O 1
ATOM 717 N N . GLU A 1 86 ? -23.717 -10.795 -2.187 1.00 69.00 86 GLU A N 1
ATOM 718 C CA . GLU A 1 86 ? -23.316 -12.192 -1.958 1.00 69.00 86 GLU A CA 1
ATOM 719 C C . GLU A 1 86 ? -23.620 -13.090 -3.163 1.00 69.00 86 GLU A C 1
ATOM 721 O O . GLU A 1 86 ? -22.734 -13.788 -3.654 1.00 69.00 86 GLU A O 1
ATOM 726 N N . THR A 1 87 ? -24.832 -12.993 -3.717 1.00 75.62 87 THR A N 1
ATOM 727 C CA . THR A 1 87 ? -25.241 -13.765 -4.899 1.00 75.62 87 THR A CA 1
ATOM 728 C C . THR A 1 87 ? -24.393 -13.425 -6.123 1.00 75.62 87 THR A C 1
ATOM 730 O O . THR A 1 87 ? -24.043 -14.312 -6.894 1.00 75.62 87 THR A O 1
ATOM 733 N N . PHE A 1 88 ? -24.041 -12.150 -6.323 1.00 72.50 88 PHE A N 1
ATOM 734 C CA . PHE A 1 88 ? -23.178 -11.743 -7.434 1.00 72.50 88 PHE A CA 1
ATOM 735 C C . PHE A 1 88 ? -21.727 -12.197 -7.251 1.00 72.50 88 PHE A C 1
ATOM 737 O O . PHE A 1 88 ? -21.089 -12.597 -8.225 1.00 72.50 88 PHE A O 1
ATOM 744 N N . LEU A 1 89 ? -21.209 -12.150 -6.021 1.00 67.19 89 LEU A N 1
ATOM 745 C CA . LEU A 1 89 ? -19.829 -12.516 -5.711 1.00 67.19 89 LEU A CA 1
ATOM 746 C C . LEU A 1 89 ? -19.544 -14.002 -5.963 1.00 67.19 89 LEU A C 1
ATOM 748 O O . LEU A 1 89 ? -18.470 -14.310 -6.481 1.00 67.19 89 LEU A O 1
ATOM 752 N N . GLU A 1 90 ? -20.507 -14.894 -5.710 1.00 71.25 90 GLU A N 1
ATOM 753 C CA . GLU A 1 90 ? -20.393 -16.329 -6.027 1.00 71.25 90 GLU A CA 1
ATOM 754 C C . GLU A 1 90 ? -20.067 -16.585 -7.511 1.00 71.25 90 GLU A C 1
ATOM 756 O O . GLU A 1 90 ? -19.257 -17.455 -7.838 1.00 71.25 90 GLU A O 1
ATOM 761 N N . PHE A 1 91 ? -20.614 -15.787 -8.439 1.00 66.94 91 PHE A N 1
ATOM 762 C CA . PHE A 1 91 ? -20.327 -15.940 -9.873 1.00 66.94 91 PHE A CA 1
ATOM 763 C C . PHE A 1 91 ? -18.871 -15.625 -10.239 1.00 66.94 91 PHE A C 1
ATOM 765 O O . PHE A 1 91 ? -18.387 -16.075 -11.282 1.00 66.94 91 PHE A O 1
ATOM 772 N N . PHE A 1 92 ? -18.162 -14.859 -9.407 1.00 63.44 92 PHE A N 1
ATOM 773 C CA . PHE A 1 92 ? -16.777 -14.467 -9.657 1.00 63.44 92 PHE A CA 1
ATOM 774 C C . PHE A 1 92 ? -15.748 -15.426 -9.047 1.00 63.44 92 PHE A C 1
ATOM 776 O O . PHE A 1 92 ? -14.576 -15.357 -9.416 1.00 63.44 92 PHE A O 1
ATOM 783 N N . GLU A 1 93 ? -16.154 -16.350 -8.174 1.00 58.31 93 GLU A N 1
ATOM 784 C CA . GLU A 1 93 ? -15.251 -17.347 -7.576 1.00 58.31 93 GLU A CA 1
ATOM 785 C C . GLU A 1 93 ? -14.824 -18.434 -8.586 1.00 58.31 93 GLU A C 1
ATOM 787 O O . GLU A 1 93 ? -13.758 -19.037 -8.455 1.00 58.31 93 GLU A O 1
ATOM 792 N N . GLY A 1 94 ? -15.609 -18.637 -9.653 1.00 53.12 94 GLY A N 1
ATOM 793 C CA . GLY A 1 94 ? -15.410 -19.699 -10.647 1.00 53.12 94 GLY A CA 1
ATOM 794 C C . GLY A 1 94 ? -14.433 -19.403 -11.794 1.00 53.12 94 GLY A C 1
ATOM 795 O O . GLY A 1 94 ? -14.251 -20.259 -12.665 1.00 53.12 94 GLY A O 1
ATOM 796 N N . SER A 1 95 ? -13.795 -18.225 -11.865 1.00 51.25 95 SER A N 1
ATOM 797 C CA . SER A 1 95 ? -12.853 -17.927 -12.958 1.00 51.25 95 SER A CA 1
ATOM 798 C C . SER A 1 95 ? -11.483 -18.566 -12.706 1.00 51.25 95 SER A C 1
ATOM 800 O O . SER A 1 95 ? -10.527 -17.915 -12.286 1.00 51.25 95 SER A O 1
ATOM 802 N N . HIS A 1 96 ? -11.371 -19.868 -12.952 1.00 48.34 96 HIS A N 1
ATOM 803 C CA . HIS A 1 96 ? -10.104 -20.584 -12.846 1.00 48.34 96 HIS A CA 1
ATOM 804 C C . HIS A 1 96 ? -9.215 -20.296 -14.065 1.00 48.34 96 HIS A C 1
ATOM 806 O O . HIS A 1 96 ? -9.374 -20.904 -15.122 1.00 48.34 96 HIS A O 1
ATOM 812 N N . SER A 1 97 ? -8.248 -19.388 -13.925 1.00 51.06 97 SER A N 1
ATOM 813 C CA . SER A 1 97 ? -7.089 -19.334 -14.820 1.00 51.06 97 SER A CA 1
ATOM 814 C C . SER A 1 97 ? -5.989 -20.280 -14.315 1.00 51.06 97 SER A C 1
ATOM 816 O O . SER A 1 97 ? -5.821 -20.490 -13.112 1.00 51.06 97 SER A O 1
ATOM 818 N N . SER A 1 98 ? -5.268 -20.922 -15.237 1.00 46.78 98 SER A N 1
ATOM 819 C CA . SER A 1 98 ? -4.198 -21.885 -14.930 1.00 46.78 98 SER A CA 1
ATOM 820 C C . SER A 1 98 ? -2.804 -21.265 -15.119 1.00 46.78 98 SER A C 1
ATOM 822 O O . SER A 1 98 ? -2.597 -20.459 -16.024 1.00 46.78 98 SER A O 1
ATOM 824 N N . GLY A 1 99 ? -1.832 -21.672 -14.293 1.00 52.53 99 GLY A N 1
ATOM 825 C CA . GLY A 1 99 ? -0.412 -21.288 -14.404 1.00 52.53 99 GLY A CA 1
ATOM 826 C C . GLY A 1 99 ? -0.045 -19.935 -13.767 1.00 52.53 99 GLY A C 1
ATOM 827 O O . GLY A 1 99 ? -0.830 -19.370 -13.012 1.00 52.53 99 GLY A O 1
ATOM 828 N N . SER A 1 100 ? 1.137 -19.388 -14.100 1.00 46.50 100 SER A N 1
ATOM 829 C CA . SER A 1 100 ? 1.657 -18.080 -13.612 1.00 46.50 100 SER A CA 1
ATOM 830 C C . SER A 1 100 ? 0.743 -16.878 -13.935 1.00 46.50 100 SER A C 1
ATOM 832 O O . SER A 1 100 ? 0.890 -15.781 -13.393 1.00 46.50 100 SER A O 1
ATOM 834 N N . VAL A 1 101 ? -0.240 -17.074 -14.815 1.00 46.22 101 VAL A N 1
ATOM 835 C CA . VAL A 1 101 ? -1.293 -16.098 -15.118 1.00 46.22 101 VAL A CA 1
ATOM 836 C C . VAL A 1 101 ? -2.253 -15.909 -13.933 1.00 46.22 101 VAL A C 1
ATOM 838 O O . VAL A 1 101 ? -2.683 -14.778 -13.691 1.00 46.22 101 VAL A O 1
ATOM 841 N N . LYS A 1 102 ? -2.512 -16.970 -13.152 1.00 51.59 102 LYS A N 1
ATOM 842 C CA . LYS A 1 102 ? -3.383 -16.952 -11.965 1.00 51.59 102 LYS A CA 1
ATOM 843 C C . LYS A 1 102 ? -2.884 -15.990 -10.885 1.00 51.59 102 LYS A C 1
ATOM 845 O O . LYS A 1 102 ? -3.689 -15.296 -10.282 1.00 51.59 102 LYS A O 1
ATOM 850 N N . ASP A 1 103 ? -1.566 -15.872 -10.708 1.00 47.69 103 ASP A N 1
ATOM 851 C CA . ASP A 1 103 ? -0.955 -14.983 -9.703 1.00 47.69 103 ASP A CA 1
ATOM 852 C C . ASP A 1 103 ? -1.234 -13.486 -9.930 1.00 47.69 103 ASP A C 1
ATOM 854 O O . ASP A 1 103 ? -1.009 -12.678 -9.033 1.00 47.69 103 ASP A O 1
ATOM 858 N N . THR A 1 104 ? -1.717 -13.112 -11.119 1.00 49.16 104 THR A N 1
ATOM 859 C CA . THR A 1 104 ? -2.032 -11.721 -11.504 1.00 49.16 104 THR A CA 1
ATOM 860 C C . THR A 1 104 ? -3.522 -11.398 -11.490 1.00 49.16 104 THR A C 1
ATOM 862 O O . THR A 1 104 ? -3.883 -10.224 -11.531 1.00 49.16 104 THR A O 1
ATOM 865 N N . GLN A 1 105 ? -4.396 -12.407 -11.500 1.00 55.66 105 GLN A N 1
ATOM 866 C CA . GLN A 1 105 ? -5.837 -12.185 -11.448 1.00 55.66 105 GLN A CA 1
ATOM 867 C C . GLN A 1 105 ? -6.282 -12.244 -9.992 1.00 55.66 105 GLN A C 1
ATOM 869 O O . GLN A 1 105 ? -6.553 -13.317 -9.462 1.00 55.66 105 GLN A O 1
ATOM 874 N N . GLU A 1 106 ? -6.350 -11.078 -9.350 1.00 62.41 106 GLU A N 1
ATOM 875 C CA . GLU A 1 106 ? -7.098 -10.935 -8.102 1.00 62.41 106 GLU A CA 1
ATOM 876 C C . GLU A 1 106 ? -8.560 -11.324 -8.371 1.00 62.41 106 GLU A C 1
ATOM 878 O O . GLU A 1 106 ? -9.169 -10.776 -9.302 1.00 62.41 106 GLU A O 1
ATOM 883 N N . PRO A 1 107 ? -9.138 -12.261 -7.598 1.00 69.44 107 PRO A N 1
ATOM 884 C CA . PRO A 1 107 ? -10.573 -12.482 -7.594 1.00 69.44 107 PRO A CA 1
ATOM 885 C C . PRO A 1 107 ? -11.292 -11.147 -7.407 1.00 69.44 107 PRO A C 1
ATOM 887 O O . PRO A 1 107 ? -10.884 -10.311 -6.603 1.00 69.44 107 PRO A O 1
ATOM 890 N N . ILE A 1 108 ? -12.381 -10.942 -8.144 1.00 69.94 108 ILE A N 1
ATOM 891 C CA . ILE A 1 108 ? -13.088 -9.652 -8.160 1.00 69.94 108 ILE A CA 1
ATOM 892 C C . ILE A 1 108 ? -13.558 -9.264 -6.752 1.00 69.94 108 ILE A C 1
ATOM 894 O O . ILE A 1 108 ? -13.482 -8.096 -6.394 1.00 69.94 108 ILE A O 1
ATOM 898 N N . LYS A 1 109 ? -13.935 -10.248 -5.927 1.00 71.31 109 LYS A N 1
ATOM 899 C CA . LYS A 1 109 ? -14.253 -10.064 -4.506 1.00 71.31 109 LYS A CA 1
ATOM 900 C C . LYS A 1 109 ? -13.119 -9.380 -3.731 1.00 71.31 109 LYS A C 1
ATOM 902 O O . LYS A 1 109 ? -13.369 -8.367 -3.092 1.00 71.31 109 LYS A O 1
ATOM 907 N N . GLN A 1 110 ? -11.894 -9.894 -3.866 1.00 72.38 110 GLN A N 1
ATOM 908 C CA . GLN A 1 110 ? -10.683 -9.360 -3.224 1.00 72.38 110 GLN A CA 1
ATOM 909 C C . GLN A 1 110 ? -10.323 -7.966 -3.752 1.00 72.38 110 GLN A C 1
ATOM 911 O O . GLN A 1 110 ? -9.896 -7.077 -3.023 1.00 72.38 110 GLN A O 1
ATOM 916 N N . PHE A 1 111 ? -10.516 -7.742 -5.053 1.00 74.25 111 PHE A N 1
ATOM 917 C CA . PHE A 1 111 ? -10.298 -6.426 -5.646 1.00 74.25 111 PHE A CA 1
ATOM 918 C C . PHE A 1 111 ? -11.282 -5.383 -5.089 1.00 74.25 111 PHE A C 1
ATOM 920 O O . PHE A 1 111 ? -10.874 -4.274 -4.749 1.00 74.25 111 PHE A O 1
ATOM 927 N N . LEU A 1 112 ? -12.571 -5.729 -4.986 1.00 74.00 112 LEU A N 1
ATOM 928 C CA . LEU A 1 112 ? -13.616 -4.830 -4.490 1.00 74.00 112 LEU A CA 1
ATOM 929 C C . LEU A 1 112 ? -13.458 -4.530 -2.994 1.00 74.00 112 LEU A C 1
ATOM 931 O O . LEU A 1 112 ? -13.560 -3.364 -2.611 1.00 74.00 112 LEU A O 1
ATOM 935 N N . SER A 1 113 ? -13.148 -5.537 -2.167 1.00 77.19 113 SER A N 1
ATOM 936 C CA . SER A 1 113 ? -12.845 -5.331 -0.743 1.00 77.19 113 SER A CA 1
ATOM 937 C C . SER A 1 113 ? -11.661 -4.380 -0.583 1.00 77.19 113 SER A C 1
ATOM 939 O O . SER A 1 113 ? -11.778 -3.353 0.084 1.00 77.19 113 SER A O 1
ATOM 941 N N . LEU A 1 114 ? -10.526 -4.641 -1.237 1.00 81.19 114 LEU A N 1
ATOM 942 C CA . LEU A 1 114 ? -9.346 -3.775 -1.144 1.00 81.19 114 LEU A CA 1
ATOM 943 C C . LEU A 1 114 ? -9.603 -2.364 -1.679 1.00 81.19 114 LEU A C 1
ATOM 945 O O . LEU A 1 114 ? -9.096 -1.392 -1.113 1.00 81.19 114 LEU A O 1
ATOM 949 N N . ARG A 1 115 ? -10.405 -2.227 -2.740 1.00 80.94 115 ARG A N 1
ATOM 950 C CA . ARG A 1 115 ? -10.821 -0.923 -3.267 1.00 80.94 115 ARG A CA 1
ATOM 951 C C . ARG A 1 115 ? -11.577 -0.121 -2.210 1.00 80.94 115 ARG A C 1
ATOM 953 O O . ARG A 1 115 ? -11.223 1.034 -1.987 1.00 80.94 115 ARG A O 1
ATOM 960 N N . GLN A 1 116 ? -12.530 -0.736 -1.508 1.00 82.12 116 GLN A N 1
ATOM 961 C CA . GLN A 1 116 ? -13.272 -0.083 -0.426 1.00 82.12 116 GLN A CA 1
ATOM 962 C C . GLN A 1 116 ? -12.329 0.452 0.666 1.00 82.12 116 GLN A C 1
ATOM 964 O O . GLN A 1 116 ? -12.394 1.633 1.001 1.00 82.12 116 GLN A O 1
ATOM 969 N N . HIS A 1 117 ? -11.373 -0.353 1.143 1.00 86.62 117 HIS A N 1
ATOM 970 C CA . HIS A 1 117 ? -10.392 0.078 2.154 1.00 86.62 117 HIS A CA 1
ATOM 971 C C . HIS A 1 117 ? -9.490 1.237 1.680 1.00 86.62 117 HIS A C 1
ATOM 973 O O . HIS A 1 117 ? -9.138 2.138 2.456 1.00 86.62 117 HIS A O 1
ATOM 979 N N . ARG A 1 118 ? -9.099 1.231 0.398 1.00 85.62 118 ARG A N 1
ATOM 980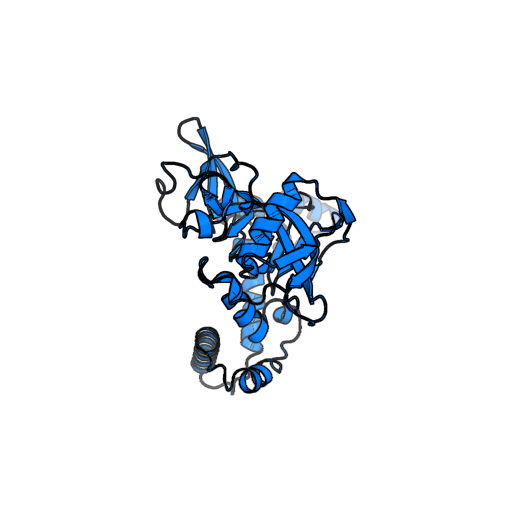 C CA . ARG A 1 118 ? -8.209 2.242 -0.204 1.00 85.62 118 ARG A CA 1
ATOM 981 C C . ARG A 1 118 ? -8.916 3.557 -0.531 1.00 85.62 118 ARG A C 1
ATOM 983 O O . ARG A 1 118 ? -8.283 4.615 -0.462 1.00 85.62 118 ARG A O 1
ATOM 990 N N . GLU A 1 119 ? -10.185 3.488 -0.923 1.00 84.56 119 GLU A N 1
ATOM 991 C CA . GLU A 1 119 ? -10.966 4.630 -1.413 1.00 84.56 119 GLU A CA 1
ATOM 992 C C . GLU A 1 119 ? -11.864 5.252 -0.343 1.00 84.56 119 GLU A C 1
ATOM 994 O O . GLU A 1 119 ? -12.241 6.415 -0.497 1.00 84.56 119 GLU A O 1
ATOM 999 N N . ILE A 1 120 ? -12.156 4.545 0.759 1.00 85.38 120 ILE A N 1
ATOM 1000 C CA . ILE A 1 120 ? -13.009 5.092 1.814 1.00 85.38 120 ILE A CA 1
ATOM 1001 C C . ILE A 1 120 ? -12.458 6.414 2.350 1.00 85.38 120 ILE A C 1
ATOM 1003 O O . ILE A 1 120 ? -11.268 6.561 2.674 1.00 85.38 120 ILE A O 1
ATOM 1007 N N . SER A 1 121 ? -13.358 7.390 2.433 1.00 84.12 121 SER A N 1
ATOM 1008 C CA . SER A 1 121 ? -13.091 8.711 2.981 1.00 84.12 121 SER A CA 1
ATOM 1009 C C . SER A 1 121 ? -12.454 8.590 4.363 1.00 84.12 121 SER A C 1
ATOM 1011 O O . SER A 1 121 ? -12.837 7.766 5.189 1.00 84.12 121 SER A O 1
ATOM 1013 N N . ILE A 1 122 ? -11.456 9.433 4.622 1.00 81.88 122 ILE A N 1
ATOM 1014 C CA . ILE A 1 122 ? -10.721 9.435 5.889 1.00 81.88 122 ILE A CA 1
ATOM 1015 C C . ILE A 1 122 ? -11.636 9.771 7.086 1.00 81.88 122 ILE A C 1
ATOM 1017 O O . ILE A 1 122 ? -11.304 9.456 8.222 1.00 81.88 122 ILE A O 1
ATOM 1021 N N . LYS A 1 123 ? -12.792 10.401 6.850 1.00 82.25 123 LYS A N 1
ATOM 1022 C CA . LYS A 1 123 ? -13.778 10.701 7.901 1.00 82.25 123 LYS A CA 1
ATOM 1023 C C . LYS A 1 123 ? -14.667 9.503 8.243 1.00 82.25 123 LYS A C 1
ATOM 1025 O O . LYS A 1 123 ? -15.254 9.460 9.317 1.00 82.25 123 LYS A O 1
ATOM 1030 N N . ASP A 1 124 ? -14.725 8.529 7.345 1.00 86.00 124 ASP A N 1
ATOM 1031 C CA . ASP A 1 124 ? -15.687 7.432 7.374 1.00 86.00 124 ASP A CA 1
ATOM 1032 C C . ASP A 1 124 ? -14.994 6.086 7.632 1.00 86.00 124 ASP A C 1
ATOM 1034 O O . ASP A 1 124 ? -15.557 5.032 7.361 1.00 86.00 124 ASP A O 1
ATOM 1038 N N . LEU A 1 125 ? -13.765 6.104 8.170 1.00 85.19 125 LEU A N 1
ATOM 1039 C CA . LEU A 1 125 ? -12.954 4.902 8.413 1.00 85.19 125 LEU A CA 1
ATOM 1040 C C . LEU A 1 125 ? -13.696 3.843 9.242 1.00 85.19 125 LEU A C 1
ATOM 1042 O O . LEU A 1 125 ? -13.546 2.657 8.963 1.00 85.19 125 LEU A O 1
ATOM 1046 N N . HIS A 1 126 ? -14.524 4.275 10.195 1.00 84.69 126 HIS A N 1
ATOM 1047 C CA . HIS A 1 126 ? -15.342 3.420 11.060 1.00 84.69 126 HIS A CA 1
ATOM 1048 C C . HIS A 1 126 ? -16.414 2.596 10.326 1.00 84.69 126 HIS A C 1
ATOM 1050 O O . HIS A 1 126 ? -16.953 1.657 10.902 1.00 84.69 126 HIS A O 1
ATOM 1056 N N . LEU A 1 127 ? -16.732 2.927 9.069 1.00 84.88 127 LEU A N 1
ATOM 1057 C CA . LEU A 1 127 ? -17.692 2.178 8.252 1.00 84.88 127 LEU A CA 1
ATOM 1058 C C . LEU A 1 127 ? -17.056 0.983 7.519 1.00 84.88 127 LEU A C 1
ATOM 1060 O O . LEU A 1 127 ? -17.763 0.248 6.834 1.00 84.88 127 LEU A O 1
ATOM 1064 N N . CYS A 1 128 ? -15.735 0.795 7.615 1.00 85.44 128 CYS A N 1
ATOM 1065 C CA . CYS A 1 128 ? -15.013 -0.281 6.935 1.00 85.44 128 CYS A CA 1
ATOM 1066 C C . CYS A 1 128 ? -14.553 -1.365 7.916 1.00 85.44 128 CYS A C 1
ATOM 1068 O O . CYS A 1 128 ? -14.087 -1.060 9.014 1.00 85.44 128 CYS A O 1
ATOM 1070 N N . ASP A 1 129 ? -14.603 -2.631 7.496 1.00 86.06 129 ASP A N 1
ATOM 1071 C CA . ASP A 1 129 ? -14.083 -3.747 8.292 1.00 86.06 129 ASP A CA 1
ATOM 1072 C C . ASP A 1 129 ? -12.573 -3.943 8.091 1.00 86.06 129 ASP A C 1
ATOM 1074 O O . ASP A 1 129 ? -12.116 -4.748 7.284 1.00 86.06 129 ASP A O 1
ATOM 1078 N N . TRP A 1 130 ? -11.781 -3.246 8.900 1.00 87.12 130 TRP A N 1
ATOM 1079 C CA . TRP A 1 130 ? -10.318 -3.347 8.903 1.00 87.12 130 TRP A CA 1
ATOM 1080 C C . TRP A 1 130 ? -9.762 -4.674 9.444 1.00 87.12 130 TRP A C 1
ATOM 1082 O O . TRP A 1 130 ? -8.541 -4.870 9.438 1.00 87.12 130 TRP A O 1
ATOM 1092 N N . THR A 1 131 ? -10.626 -5.570 9.928 1.00 86.69 131 THR A N 1
ATOM 1093 C CA . THR A 1 131 ? -10.235 -6.876 10.479 1.00 86.69 131 THR A CA 1
ATOM 1094 C C . THR A 1 131 ? -10.323 -8.008 9.462 1.00 86.69 131 THR A C 1
ATOM 1096 O O . THR A 1 131 ? -9.788 -9.097 9.698 1.00 86.69 131 THR A O 1
ATOM 1099 N N . ALA A 1 132 ? -10.908 -7.731 8.292 1.00 85.00 132 ALA A N 1
ATOM 1100 C CA . ALA A 1 132 ? -10.870 -8.617 7.143 1.00 85.00 132 ALA A CA 1
ATOM 1101 C C . ALA A 1 132 ? -9.414 -8.911 6.741 1.00 85.00 132 ALA A C 1
ATOM 1103 O O . ALA A 1 132 ? -8.617 -8.008 6.461 1.00 85.00 132 ALA A O 1
ATOM 1104 N N . SER A 1 133 ? -9.068 -10.201 6.728 1.00 83.69 133 SER A N 1
ATOM 1105 C CA . SER A 1 133 ? -7.704 -10.690 6.474 1.00 83.69 133 SER A CA 1
ATOM 1106 C C . SER A 1 133 ? -7.595 -11.642 5.285 1.00 83.69 133 SER A C 1
ATOM 1108 O O . SER A 1 133 ? -6.494 -12.083 4.970 1.00 83.69 133 SER A O 1
ATOM 1110 N N . ASP A 1 134 ? -8.699 -11.895 4.576 1.00 79.94 134 ASP A N 1
ATOM 1111 C CA . ASP A 1 134 ? -8.756 -12.802 3.419 1.00 79.94 134 ASP A CA 1
ATOM 1112 C C . ASP A 1 134 ? -7.778 -12.407 2.298 1.00 79.94 134 ASP A C 1
ATOM 1114 O O . ASP A 1 134 ? -7.299 -13.255 1.542 1.00 79.94 134 ASP A O 1
ATOM 1118 N N . ASP A 1 135 ? -7.453 -11.116 2.218 1.00 82.19 135 ASP A N 1
ATOM 1119 C CA . ASP A 1 135 ? -6.581 -10.534 1.200 1.00 82.19 135 ASP A CA 1
ATOM 1120 C C . ASP A 1 135 ? -5.117 -10.407 1.649 1.00 82.19 135 ASP A C 1
ATOM 1122 O O . ASP A 1 135 ? -4.288 -9.909 0.886 1.00 82.19 135 ASP A O 1
ATOM 1126 N N . ILE A 1 136 ? -4.781 -10.819 2.877 1.00 87.88 136 ILE A N 1
ATOM 1127 C CA . ILE A 1 136 ? -3.470 -10.584 3.493 1.00 87.88 136 ILE A CA 1
ATOM 1128 C C . ILE A 1 136 ? -2.738 -11.910 3.698 1.00 87.88 136 ILE A C 1
ATOM 1130 O O . ILE A 1 136 ? -3.200 -12.801 4.404 1.00 87.88 136 ILE A O 1
ATOM 1134 N N . VAL A 1 137 ? -1.538 -12.018 3.126 1.00 88.25 137 VAL A N 1
ATOM 1135 C CA . VAL A 1 137 ? -0.661 -13.183 3.299 1.00 88.25 137 VAL A CA 1
ATOM 1136 C C . VAL A 1 137 ? 0.696 -12.738 3.836 1.00 88.25 137 VAL A C 1
ATOM 1138 O O . VAL A 1 137 ? 1.399 -11.941 3.214 1.00 88.25 137 VAL A O 1
ATOM 1141 N N . GLU A 1 138 ? 1.089 -13.271 4.991 1.00 89.12 138 GLU A N 1
ATOM 1142 C CA . GLU A 1 138 ? 2.415 -13.058 5.580 1.00 89.12 138 GLU A CA 1
ATOM 1143 C C . GLU A 1 138 ? 3.477 -13.777 4.726 1.00 89.12 138 GLU A C 1
ATOM 1145 O O . GLU A 1 138 ? 3.409 -14.986 4.513 1.00 89.12 138 GLU A O 1
ATOM 1150 N N . MET A 1 139 ? 4.467 -13.037 4.217 1.00 83.88 139 MET A N 1
ATOM 1151 C CA . MET A 1 139 ? 5.479 -13.564 3.281 1.00 83.88 139 MET A CA 1
ATOM 1152 C C . MET A 1 139 ? 6.830 -13.842 3.955 1.00 83.88 139 MET A C 1
ATOM 1154 O O . MET A 1 139 ? 7.800 -14.216 3.295 1.00 83.88 139 MET A O 1
ATOM 1158 N N . SER A 1 140 ? 6.918 -13.638 5.268 1.00 85.25 140 SER A N 1
ATOM 1159 C CA . SER A 1 140 ? 8.134 -13.825 6.059 1.00 85.25 140 SER A CA 1
ATOM 1160 C C . SER A 1 140 ? 7.802 -14.350 7.453 1.00 85.25 140 SER A C 1
ATOM 1162 O O . SER A 1 140 ? 6.679 -14.209 7.927 1.00 85.25 140 SER A O 1
ATOM 1164 N N . THR A 1 141 ? 8.784 -14.968 8.111 1.00 85.44 141 THR A N 1
ATOM 1165 C CA . THR A 1 141 ? 8.637 -15.451 9.490 1.00 85.44 141 THR A CA 1
ATOM 1166 C C . THR A 1 141 ? 8.410 -14.283 10.439 1.00 85.44 141 THR A C 1
ATOM 1168 O O . THR A 1 141 ? 9.183 -13.320 10.408 1.00 85.44 141 THR A O 1
ATOM 1171 N N . PHE A 1 142 ? 7.408 -14.403 11.306 1.00 86.00 142 PHE A N 1
ATOM 1172 C CA . PHE A 1 142 ? 7.159 -13.404 12.332 1.00 86.00 142 PHE A CA 1
ATOM 1173 C C . PHE A 1 142 ? 8.145 -13.530 13.505 1.00 86.00 142 PHE A C 1
ATOM 1175 O O . PHE A 1 142 ? 8.710 -14.598 13.755 1.00 86.00 142 PHE A O 1
ATOM 1182 N N . ARG A 1 143 ? 8.349 -12.421 14.212 1.00 90.19 143 ARG A N 1
ATOM 1183 C CA . ARG A 1 143 ? 9.065 -12.313 15.484 1.00 90.19 143 ARG A CA 1
ATOM 1184 C C . ARG A 1 143 ? 8.146 -11.643 16.492 1.00 90.19 143 ARG A C 1
ATOM 1186 O O . ARG A 1 143 ? 7.403 -10.737 16.125 1.00 90.19 143 ARG A O 1
ATOM 1193 N N . ASP A 1 144 ? 8.198 -12.093 17.736 1.00 91.25 144 ASP A N 1
ATOM 1194 C CA . ASP A 1 144 ? 7.464 -11.435 18.809 1.00 91.25 144 ASP A CA 1
ATOM 1195 C C . ASP A 1 144 ? 8.253 -10.203 19.262 1.00 91.25 144 ASP A C 1
ATOM 1197 O O . ASP A 1 144 ? 9.398 -10.319 19.694 1.00 91.25 144 ASP A O 1
ATOM 1201 N N . GLU A 1 145 ? 7.635 -9.034 19.145 1.00 91.81 145 GLU A N 1
ATOM 1202 C CA . GLU A 1 145 ? 8.195 -7.740 19.539 1.00 91.81 145 GLU A CA 1
ATOM 1203 C C . GLU A 1 145 ? 7.292 -7.086 20.588 1.00 91.81 145 GLU A C 1
ATOM 1205 O O . GLU A 1 145 ? 6.107 -7.416 20.712 1.00 91.81 145 GLU A O 1
ATOM 1210 N N . THR A 1 146 ? 7.849 -6.162 21.369 1.00 92.00 146 THR A N 1
ATOM 1211 C CA . THR A 1 146 ? 7.117 -5.450 22.425 1.00 92.00 146 THR A CA 1
ATOM 1212 C C . THR A 1 146 ? 7.022 -3.964 22.121 1.00 92.00 146 THR A C 1
ATOM 1214 O O . THR A 1 146 ? 8.043 -3.303 21.963 1.00 92.00 146 THR A O 1
ATOM 1217 N N . LEU A 1 147 ? 5.798 -3.448 22.098 1.00 91.88 147 LEU A N 1
ATOM 1218 C CA . LEU A 1 147 ? 5.483 -2.032 21.974 1.00 91.88 147 LEU A CA 1
ATOM 1219 C C . LEU A 1 147 ? 5.733 -1.302 23.294 1.00 91.88 147 LEU A C 1
ATOM 1221 O O . LEU A 1 147 ? 5.358 -1.784 24.374 1.00 91.88 147 LEU A O 1
ATOM 1225 N N . ASP A 1 148 ? 6.329 -0.120 23.191 1.00 91.88 148 ASP A N 1
ATOM 1226 C CA . ASP A 1 148 ? 6.467 0.790 24.318 1.00 91.88 148 ASP A CA 1
ATOM 1227 C C . ASP A 1 148 ? 5.151 1.544 24.609 1.00 91.88 148 ASP A C 1
ATOM 1229 O O . ASP A 1 148 ? 4.118 1.364 23.955 1.00 91.88 148 ASP A O 1
ATOM 1233 N N . THR A 1 149 ? 5.157 2.356 25.666 1.00 91.50 149 THR A N 1
ATOM 1234 C CA . THR A 1 149 ? 3.972 3.115 26.091 1.00 91.50 149 THR A CA 1
ATOM 1235 C C . THR A 1 149 ? 3.573 4.188 25.072 1.00 91.50 149 THR A C 1
ATOM 1237 O O . THR A 1 149 ? 2.383 4.479 24.921 1.00 91.50 149 THR A O 1
ATOM 1240 N N . ASP A 1 150 ? 4.542 4.762 24.359 1.00 92.69 150 ASP A N 1
ATOM 1241 C CA . ASP A 1 150 ? 4.304 5.817 23.374 1.00 92.69 150 ASP A CA 1
ATOM 1242 C C . ASP A 1 150 ? 3.668 5.226 22.104 1.00 92.69 150 ASP A C 1
ATOM 1244 O O . ASP A 1 150 ? 2.680 5.762 21.595 1.00 92.69 150 ASP A O 1
ATOM 1248 N N . ASP A 1 151 ? 4.160 4.068 21.656 1.00 92.69 151 ASP A N 1
ATOM 1249 C CA . ASP A 1 151 ? 3.607 3.244 20.583 1.00 92.69 151 ASP A CA 1
ATOM 1250 C C . ASP A 1 151 ? 2.156 2.848 20.888 1.00 92.69 151 ASP A C 1
ATOM 1252 O O . ASP A 1 151 ? 1.278 3.012 20.037 1.00 92.69 151 ASP A O 1
ATOM 1256 N N . LEU A 1 152 ? 1.870 2.379 22.109 1.00 92.00 152 LEU A N 1
ATOM 1257 C CA . LEU A 1 152 ? 0.505 2.028 22.510 1.00 92.00 152 LEU A CA 1
ATOM 1258 C C . LEU A 1 152 ? -0.425 3.242 22.541 1.00 92.00 152 LEU A C 1
ATOM 1260 O O . LEU A 1 152 ? -1.547 3.149 22.051 1.00 92.00 152 LEU A O 1
ATOM 1264 N N . THR A 1 153 ? 0.030 4.385 23.056 1.00 92.62 153 THR A N 1
ATOM 1265 C CA . THR A 1 153 ? -0.772 5.623 23.084 1.00 92.62 153 THR A CA 1
ATOM 1266 C C . THR A 1 153 ? -1.103 6.098 21.663 1.00 92.62 153 THR A C 1
ATOM 1268 O O . THR A 1 153 ? -2.226 6.520 21.360 1.00 92.62 153 THR A O 1
ATOM 1271 N N . ALA A 1 154 ? -0.130 5.995 20.756 1.00 92.88 154 ALA A N 1
ATOM 1272 C CA . ALA A 1 154 ? -0.311 6.311 19.349 1.00 92.88 154 ALA A CA 1
ATOM 1273 C C . ALA A 1 154 ? -1.284 5.335 18.660 1.00 92.88 154 ALA A C 1
ATOM 1275 O O . ALA A 1 154 ? -2.193 5.783 17.958 1.00 92.88 154 ALA A O 1
ATOM 1276 N N . LEU A 1 155 ? -1.156 4.027 18.907 1.00 93.25 155 LEU A N 1
ATOM 1277 C CA . LEU A 1 155 ? -2.070 3.001 18.393 1.00 93.25 155 LEU A CA 1
ATOM 1278 C C . LEU A 1 155 ? -3.488 3.133 18.946 1.00 93.25 155 LEU A C 1
ATOM 1280 O O . LEU A 1 155 ? -4.441 2.941 18.197 1.00 93.25 155 LEU A O 1
ATOM 1284 N N . GLU A 1 156 ? -3.656 3.510 20.214 1.00 91.69 156 GLU A N 1
ATOM 1285 C CA . GLU A 1 156 ? -4.975 3.746 20.809 1.00 91.69 156 GLU A CA 1
ATOM 1286 C C . GLU A 1 156 ? -5.756 4.796 20.013 1.00 91.69 156 GLU A C 1
ATOM 1288 O O . GLU A 1 156 ? -6.938 4.617 19.716 1.00 91.69 156 GLU A O 1
ATOM 1293 N N . SER A 1 157 ? -5.072 5.874 19.617 1.00 91.25 157 SER A N 1
ATOM 1294 C CA . SER A 1 157 ? -5.651 6.932 18.787 1.00 91.25 157 SER A CA 1
ATOM 1295 C C . SER A 1 157 ? -6.074 6.398 17.416 1.00 91.25 157 SER A C 1
ATOM 1297 O O . SER A 1 157 ? -7.143 6.743 16.926 1.00 91.25 157 SER A O 1
ATOM 1299 N N . VAL A 1 158 ? -5.273 5.511 16.817 1.00 92.44 158 VAL A N 1
ATOM 1300 C CA . VAL A 1 158 ? -5.599 4.869 15.534 1.00 92.44 158 VAL A CA 1
ATOM 1301 C C . VAL A 1 158 ? -6.809 3.948 15.663 1.00 92.44 158 VAL A C 1
ATOM 1303 O O . VAL A 1 158 ? -7.727 4.030 14.852 1.00 92.44 158 VAL A O 1
ATOM 1306 N N . TYR A 1 159 ? -6.860 3.102 16.692 1.00 92.31 159 TYR A N 1
ATOM 1307 C CA . TYR A 1 159 ? -7.989 2.197 16.905 1.00 92.31 159 TYR A CA 1
ATOM 1308 C C . TYR A 1 159 ? -9.302 2.935 17.146 1.00 92.31 159 TYR A C 1
ATOM 1310 O O . TYR A 1 159 ? -10.331 2.512 16.622 1.00 92.31 159 TYR A O 1
ATOM 1318 N N . LYS A 1 160 ? -9.276 4.048 17.890 1.00 89.94 160 LYS A N 1
ATOM 1319 C CA . LYS A 1 160 ? -10.460 4.894 18.099 1.00 89.94 160 LYS A CA 1
ATOM 1320 C C . LYS A 1 160 ? -11.030 5.410 16.780 1.00 89.94 160 LYS A C 1
ATOM 1322 O O . LYS A 1 160 ? -12.240 5.351 16.596 1.00 89.94 160 LYS A O 1
ATOM 1327 N N . GLU A 1 161 ? -10.173 5.834 15.855 1.00 89.44 161 GLU A N 1
ATOM 1328 C CA . GLU A 1 161 ? -10.584 6.313 14.528 1.00 89.44 161 GLU A CA 1
ATOM 1329 C C . GLU A 1 161 ? -11.077 5.175 13.617 1.00 89.44 161 GLU A C 1
ATOM 1331 O O . GLU A 1 161 ? -12.078 5.329 12.921 1.00 89.44 161 GLU A O 1
ATOM 1336 N N . LEU A 1 162 ? -10.412 4.012 13.635 1.00 89.50 162 LEU A N 1
ATOM 1337 C CA . LEU A 1 162 ? -10.785 2.863 12.796 1.00 89.50 162 LEU A CA 1
ATOM 1338 C C . LEU A 1 162 ? -12.083 2.185 13.228 1.00 89.50 162 LEU A C 1
ATOM 1340 O O . LEU A 1 162 ? -12.791 1.656 12.382 1.00 89.50 162 LEU A O 1
ATOM 1344 N N . LEU A 1 163 ? -12.371 2.159 14.529 1.00 87.38 163 LEU A N 1
ATOM 1345 C CA . LEU A 1 163 ? -13.555 1.502 15.088 1.00 87.38 163 LEU A CA 1
ATOM 1346 C C . LEU A 1 163 ? -14.657 2.496 15.490 1.00 87.38 163 LEU A C 1
ATOM 1348 O O . LEU A 1 163 ? -15.723 2.070 15.926 1.00 87.38 163 LEU A O 1
ATOM 1352 N N . GLY A 1 164 ? -14.412 3.807 15.385 1.00 84.56 164 GLY A N 1
ATOM 1353 C CA . GLY A 1 164 ? -15.359 4.843 15.811 1.00 84.56 164 GLY A CA 1
ATOM 1354 C C . GLY A 1 164 ? -15.678 4.793 17.310 1.00 84.56 164 GLY A C 1
ATOM 1355 O O . G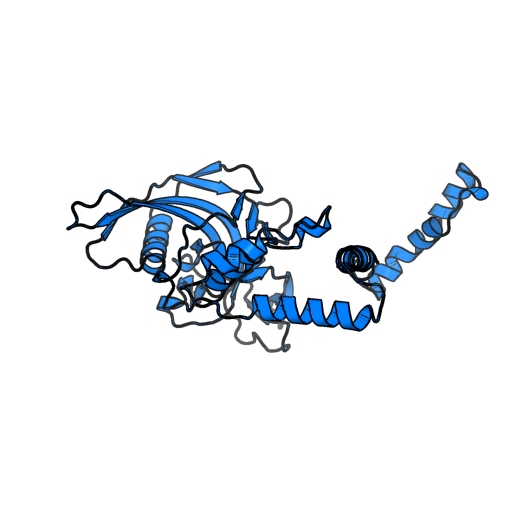LY A 1 164 ? -16.827 4.991 17.704 1.00 84.56 164 GLY A O 1
ATOM 1356 N N . LEU A 1 165 ? -14.690 4.475 18.155 1.00 84.19 165 LEU A N 1
ATOM 1357 C CA . LEU A 1 165 ? -14.921 4.270 19.589 1.00 84.19 165 LEU A CA 1
ATOM 1358 C C . LEU A 1 165 ? -15.164 5.604 20.310 1.00 84.19 165 LEU A C 1
ATOM 1360 O O . LEU A 1 165 ? -14.298 6.479 20.321 1.00 84.19 165 LEU A O 1
ATOM 1364 N N . GLY A 1 166 ? -16.327 5.728 20.953 1.00 77.31 166 GLY A N 1
ATOM 1365 C CA . GLY A 1 166 ? -16.704 6.883 21.771 1.00 77.31 166 GLY A CA 1
ATOM 1366 C C . GLY A 1 166 ? -16.263 6.794 23.238 1.00 77.31 166 GLY A C 1
ATOM 1367 O O . GLY A 1 166 ? -15.686 5.798 23.691 1.00 77.31 166 GLY A O 1
ATOM 1368 N N . GLU A 1 167 ? -16.579 7.846 23.998 1.00 68.88 167 GLU A N 1
ATOM 1369 C CA . GLU A 1 167 ? -16.379 7.899 25.451 1.00 68.88 167 GLU A CA 1
ATOM 1370 C C . GLU A 1 167 ? -17.170 6.766 26.136 1.00 68.88 167 GLU A C 1
ATOM 1372 O O . GLU A 1 167 ? -18.371 6.626 25.923 1.00 68.88 167 GLU A O 1
ATOM 1377 N N . GLY A 1 168 ? -16.492 5.919 26.922 1.00 70.81 168 GLY A N 1
ATOM 1378 C CA . GLY A 1 168 ? -17.101 4.752 27.589 1.00 70.81 168 GLY A CA 1
ATOM 1379 C C . GLY A 1 168 ? -16.709 3.381 27.020 1.00 70.81 168 GLY A C 1
ATOM 1380 O O . GLY A 1 168 ? -17.182 2.353 27.507 1.00 70.81 168 GLY A O 1
ATOM 1381 N N . THR A 1 169 ? -15.817 3.332 26.027 1.00 80.00 169 THR A N 1
ATOM 1382 C CA . THR A 1 169 ? -15.229 2.070 25.550 1.00 80.00 169 THR A CA 1
ATOM 1383 C C . THR A 1 169 ? -13.858 1.838 26.179 1.00 80.00 169 THR A C 1
ATOM 1385 O O . THR A 1 169 ? -12.999 2.716 26.145 1.00 80.00 169 THR A O 1
ATOM 1388 N N . PHE A 1 170 ? -13.632 0.645 26.729 1.00 81.88 170 PHE A N 1
ATOM 1389 C CA . PHE A 1 170 ? -12.329 0.227 27.233 1.00 81.88 170 PHE A CA 1
ATOM 1390 C C . PHE A 1 170 ? -11.595 -0.612 26.185 1.00 81.88 170 PHE A C 1
ATOM 1392 O O . PHE A 1 170 ? -12.104 -1.645 25.735 1.00 81.88 170 PHE A O 1
ATOM 1399 N N . LEU A 1 171 ? -10.392 -0.168 25.816 1.00 87.69 171 LEU A N 1
ATOM 1400 C CA . LEU A 1 171 ? -9.513 -0.853 24.876 1.00 87.69 171 LEU A CA 1
ATOM 1401 C C . LEU A 1 171 ? -8.382 -1.553 25.636 1.00 87.69 171 LEU A C 1
ATOM 1403 O O . LEU A 1 171 ? -7.516 -0.907 26.218 1.00 87.69 171 LEU A O 1
ATOM 1407 N N . GLU A 1 172 ? -8.377 -2.882 25.619 1.00 87.75 172 GLU A N 1
ATOM 1408 C CA . GLU A 1 172 ? -7.310 -3.697 26.201 1.00 87.75 172 GLU A CA 1
ATOM 1409 C C . GLU A 1 172 ? -6.349 -4.114 25.079 1.00 87.75 172 GLU A C 1
ATOM 1411 O O . GLU A 1 172 ? -6.681 -4.942 24.222 1.00 87.75 172 GLU A O 1
ATOM 1416 N N . MET A 1 173 ? -5.157 -3.510 25.074 1.00 90.62 173 MET A N 1
ATOM 1417 C CA . MET A 1 173 ? -4.110 -3.758 24.083 1.00 90.62 173 MET A CA 1
ATOM 1418 C C . MET A 1 173 ? -2.917 -4.469 24.729 1.00 90.62 173 MET A C 1
ATOM 1420 O O . MET A 1 173 ? -2.353 -3.951 25.694 1.00 90.62 173 MET A O 1
ATOM 1424 N N . PRO A 1 174 ? -2.488 -5.633 24.216 1.00 91.00 174 PRO A N 1
ATOM 1425 C CA . PRO A 1 174 ? -1.248 -6.247 24.660 1.00 91.00 174 PRO A CA 1
ATOM 1426 C C . PRO A 1 174 ? -0.048 -5.449 24.142 1.00 91.00 174 PRO A C 1
ATOM 1428 O O . PRO A 1 174 ? -0.070 -4.940 23.022 1.00 91.00 174 PRO A O 1
ATOM 1431 N N . HIS A 1 175 ? 1.031 -5.416 24.923 1.00 92.25 175 HIS A N 1
ATOM 1432 C CA . HIS A 1 175 ? 2.313 -4.872 24.466 1.00 92.25 175 HIS A CA 1
ATOM 1433 C C . HIS A 1 175 ? 2.957 -5.748 23.386 1.00 92.25 175 HIS A C 1
ATOM 1435 O O . HIS A 1 175 ? 3.771 -5.267 22.612 1.00 92.25 175 HIS A O 1
ATOM 1441 N N . THR A 1 176 ? 2.618 -7.036 23.322 1.00 92.81 176 THR A N 1
ATOM 1442 C CA . THR A 1 176 ? 3.234 -7.970 22.377 1.00 92.81 176 THR A CA 1
ATOM 1443 C C . THR A 1 176 ? 2.553 -7.925 21.012 1.00 92.81 176 THR A C 1
ATOM 1445 O O . THR A 1 176 ? 1.330 -8.061 20.908 1.00 92.81 176 THR A O 1
ATOM 1448 N N . ILE A 1 177 ? 3.365 -7.811 19.965 1.00 94.19 177 ILE A N 1
ATOM 1449 C CA . ILE A 1 177 ? 2.965 -7.877 18.558 1.00 94.19 177 ILE A CA 1
ATOM 1450 C C . ILE A 1 177 ? 3.758 -8.961 17.831 1.00 94.19 177 ILE A C 1
ATOM 1452 O O . ILE A 1 177 ? 4.872 -9.293 18.224 1.00 94.19 177 ILE A O 1
ATOM 1456 N N . ALA A 1 178 ? 3.192 -9.493 16.749 1.00 94.56 178 ALA A N 1
ATOM 1457 C CA . ALA A 1 178 ? 3.927 -10.366 15.838 1.00 94.56 178 ALA A CA 1
ATOM 1458 C C . ALA A 1 178 ? 4.375 -9.541 14.624 1.00 94.56 178 ALA A C 1
ATOM 1460 O O . ALA A 1 178 ? 3.558 -9.241 13.751 1.00 94.56 178 ALA A O 1
ATOM 1461 N N . GLU A 1 179 ? 5.652 -9.158 14.601 1.00 94.56 179 GLU A N 1
ATOM 1462 C CA . GLU A 1 179 ? 6.293 -8.355 13.556 1.00 94.56 179 GLU A CA 1
ATOM 1463 C C . GLU A 1 179 ? 6.855 -9.240 12.433 1.00 94.56 179 GLU A C 1
ATOM 1465 O O . GLU A 1 179 ? 7.442 -10.289 12.682 1.00 94.56 179 GLU A O 1
ATOM 1470 N N . PHE A 1 180 ? 6.717 -8.817 11.180 1.00 93.44 180 PHE A N 1
ATOM 1471 C CA . PHE A 1 180 ? 7.246 -9.481 9.994 1.00 93.44 180 PHE A CA 1
ATOM 1472 C C . PHE A 1 180 ? 7.743 -8.457 8.958 1.00 93.44 180 PHE A C 1
ATOM 1474 O O . PHE A 1 180 ? 7.452 -7.260 9.001 1.00 93.44 180 PHE A O 1
ATOM 1481 N N . LYS A 1 181 ? 8.565 -8.932 8.018 1.00 92.12 181 LYS A N 1
ATOM 1482 C CA . LYS A 1 181 ? 9.330 -8.081 7.091 1.00 92.12 181 LYS A CA 1
ATOM 1483 C C . LYS A 1 181 ? 8.613 -7.812 5.777 1.00 92.12 181 LYS A C 1
ATOM 1485 O O . LYS A 1 181 ? 8.841 -6.788 5.144 1.00 92.12 181 LYS A O 1
ATOM 1490 N N . SER A 1 182 ? 7.781 -8.742 5.339 1.00 91.38 182 SER A N 1
ATOM 1491 C CA . SER A 1 182 ? 7.077 -8.656 4.066 1.00 91.38 182 SER A CA 1
ATOM 1492 C C . SER A 1 182 ? 5.714 -9.320 4.149 1.00 91.38 182 SER A C 1
ATOM 1494 O O . SER A 1 182 ? 5.517 -10.298 4.880 1.00 91.38 182 SER A O 1
ATOM 1496 N N . LEU A 1 183 ? 4.786 -8.789 3.363 1.00 92.31 183 LEU A N 1
ATOM 1497 C CA . LEU A 1 183 ? 3.432 -9.302 3.224 1.00 92.31 183 LEU A CA 1
ATOM 1498 C C . LEU A 1 183 ? 2.934 -9.103 1.798 1.00 92.31 183 LEU A C 1
ATOM 1500 O O . LEU A 1 183 ? 3.454 -8.280 1.046 1.00 92.31 183 LEU A O 1
ATOM 1504 N N . LYS A 1 184 ? 1.901 -9.847 1.435 1.00 89.75 184 LYS A N 1
ATOM 1505 C CA . LYS A 1 184 ? 1.159 -9.693 0.191 1.00 89.75 184 LYS A CA 1
ATOM 1506 C C . LYS A 1 184 ? -0.248 -9.207 0.534 1.00 89.75 184 LYS A C 1
ATOM 1508 O O . LYS A 1 184 ? -0.910 -9.848 1.343 1.00 89.75 184 LYS A O 1
ATOM 1513 N N . VAL A 1 185 ? -0.671 -8.084 -0.053 1.00 87.06 185 VAL A N 1
ATOM 1514 C CA . VAL A 1 185 ? -2.068 -7.610 -0.017 1.00 87.06 185 VAL A CA 1
ATOM 1515 C C . VAL A 1 185 ? -2.645 -7.767 -1.418 1.00 87.06 185 VAL A C 1
ATOM 1517 O O . VAL A 1 185 ? -2.151 -7.139 -2.359 1.00 87.06 185 VAL A O 1
ATOM 1520 N N . GLY A 1 186 ? -3.657 -8.618 -1.570 1.00 82.81 186 GLY A N 1
ATOM 1521 C CA . GLY A 1 186 ? -4.185 -9.002 -2.877 1.00 82.81 186 GLY A CA 1
ATOM 1522 C C . GLY A 1 186 ? -3.098 -9.664 -3.725 1.00 82.81 186 GLY A C 1
ATOM 1523 O O . GLY A 1 186 ? -2.542 -10.696 -3.360 1.00 82.81 186 GLY A O 1
ATOM 1524 N N . SER A 1 187 ? -2.749 -9.062 -4.856 1.00 76.62 187 SER A N 1
ATOM 1525 C CA . SER A 1 187 ? -1.696 -9.500 -5.781 1.00 76.62 187 SER A CA 1
ATOM 1526 C C . SER A 1 187 ? -0.349 -8.816 -5.550 1.00 76.62 187 SER A C 1
ATOM 1528 O O . SER A 1 187 ? 0.661 -9.261 -6.102 1.00 76.62 187 SER A O 1
ATOM 1530 N N . VAL A 1 188 ? -0.302 -7.764 -4.728 1.00 83.19 188 VAL A N 1
ATOM 1531 C CA . VAL A 1 188 ? 0.883 -6.913 -4.572 1.00 83.19 188 VAL A CA 1
ATOM 1532 C C . VAL A 1 188 ? 1.677 -7.322 -3.340 1.00 83.19 188 VAL A C 1
ATOM 1534 O O . VAL A 1 188 ? 1.141 -7.447 -2.240 1.00 83.19 188 VAL A O 1
ATOM 1537 N N . VAL A 1 189 ? 2.984 -7.509 -3.523 1.00 88.44 189 VAL A N 1
ATOM 1538 C CA . VAL A 1 189 ? 3.920 -7.792 -2.432 1.00 88.44 189 VAL A CA 1
ATOM 1539 C C . VAL A 1 189 ? 4.547 -6.491 -1.945 1.00 88.44 189 VAL A C 1
ATOM 1541 O O . VAL A 1 189 ? 5.178 -5.766 -2.717 1.00 88.44 189 VAL A O 1
ATOM 1544 N N . TYR A 1 190 ? 4.427 -6.252 -0.646 1.00 90.50 190 TYR A N 1
ATOM 1545 C CA . TYR A 1 190 ? 5.036 -5.138 0.062 1.00 90.50 190 TYR A CA 1
ATOM 1546 C C . TYR A 1 190 ? 6.173 -5.648 0.947 1.00 90.50 190 TYR A C 1
ATOM 1548 O O . TYR A 1 190 ? 6.077 -6.693 1.598 1.00 90.50 190 TYR A O 1
ATOM 1556 N N . GLY A 1 191 ? 7.280 -4.916 0.936 1.00 90.75 191 GLY A N 1
ATOM 1557 C CA . GLY A 1 191 ? 8.445 -5.183 1.769 1.00 90.75 191 GLY A CA 1
ATOM 1558 C C . GLY A 1 191 ? 8.618 -4.092 2.811 1.00 90.75 191 GLY A C 1
ATOM 1559 O O . GLY A 1 191 ? 8.035 -3.021 2.715 1.00 90.75 191 GLY A O 1
ATOM 1560 N N . SER A 1 192 ? 9.427 -4.365 3.818 1.00 90.62 192 SER A N 1
ATOM 1561 C CA . SER A 1 192 ? 9.876 -3.367 4.781 1.00 90.62 192 SER A CA 1
ATOM 1562 C C . SER A 1 192 ? 11.342 -3.000 4.552 1.00 90.62 192 SER A C 1
ATOM 1564 O O . SER A 1 192 ? 12.059 -3.699 3.831 1.00 90.62 192 SER A O 1
ATOM 1566 N N . SER A 1 193 ? 11.824 -1.934 5.190 1.00 87.50 193 SER A N 1
ATOM 1567 C CA . SER A 1 193 ? 13.238 -1.535 5.140 1.00 87.50 193 SER A CA 1
ATOM 1568 C C . SER A 1 193 ? 14.190 -2.618 5.672 1.00 87.50 193 SER A C 1
ATOM 1570 O O . SER A 1 193 ? 15.367 -2.632 5.324 1.00 87.50 193 SER A O 1
ATOM 1572 N N . GLN A 1 194 ? 13.676 -3.566 6.463 1.00 81.06 194 GLN A N 1
ATOM 1573 C CA . GLN A 1 194 ? 14.418 -4.715 6.989 1.00 81.06 194 GLN A CA 1
ATOM 1574 C C . GLN A 1 194 ? 14.435 -5.942 6.052 1.00 81.06 194 GLN A C 1
ATOM 1576 O O . GLN A 1 194 ? 15.003 -6.990 6.402 1.00 81.06 194 GLN A O 1
ATOM 1581 N N . SER A 1 195 ? 13.754 -5.862 4.906 1.00 79.44 195 SER A N 1
ATOM 1582 C CA . SER A 1 195 ? 13.733 -6.911 3.881 1.00 79.44 195 SER A CA 1
ATOM 1583 C C . SER A 1 195 ? 15.039 -6.948 3.083 1.00 79.44 195 SER A C 1
ATOM 1585 O O . SER A 1 195 ? 15.815 -6.000 3.093 1.00 79.44 195 SER A O 1
ATOM 1587 N N . GLN A 1 196 ? 15.278 -8.042 2.345 1.00 72.94 196 GLN A N 1
ATOM 1588 C CA . GLN A 1 196 ? 16.475 -8.179 1.496 1.00 72.94 196 GLN A CA 1
ATOM 1589 C C . GLN A 1 196 ? 16.600 -7.054 0.456 1.00 72.94 196 GLN A C 1
ATOM 1591 O O . GLN A 1 196 ? 17.705 -6.687 0.068 1.00 72.94 196 GLN A O 1
ATOM 1596 N N . THR A 1 197 ? 15.467 -6.506 0.011 1.00 73.38 197 THR A N 1
ATOM 1597 C CA . THR A 1 197 ? 15.410 -5.361 -0.899 1.00 73.38 197 THR A CA 1
ATOM 1598 C C . THR A 1 197 ? 14.525 -4.272 -0.309 1.00 73.38 197 THR A C 1
ATOM 1600 O O . THR A 1 197 ? 13.373 -4.541 0.029 1.00 73.38 197 THR A O 1
ATOM 1603 N N . THR A 1 198 ? 15.009 -3.033 -0.290 1.00 76.75 198 THR A N 1
ATOM 1604 C CA . THR A 1 198 ? 14.239 -1.845 0.125 1.00 76.75 198 THR A CA 1
ATOM 1605 C C . THR A 1 198 ? 13.314 -1.313 -0.974 1.00 76.75 198 THR A C 1
ATOM 1607 O O . THR A 1 198 ? 12.506 -0.425 -0.737 1.00 76.75 198 THR A O 1
ATOM 1610 N N . ARG A 1 199 ? 13.383 -1.863 -2.195 1.00 76.62 199 ARG A N 1
ATOM 1611 C CA . ARG A 1 199 ? 12.584 -1.389 -3.342 1.00 76.62 199 ARG A CA 1
ATOM 1612 C C . ARG A 1 199 ? 11.078 -1.418 -3.088 1.00 76.62 199 ARG A C 1
ATOM 1614 O O . ARG A 1 199 ? 10.380 -0.520 -3.533 1.00 76.62 199 ARG A O 1
ATOM 1621 N N . ASN A 1 200 ? 10.599 -2.411 -2.343 1.00 83.69 200 ASN A N 1
ATOM 1622 C CA . ASN A 1 200 ? 9.172 -2.577 -2.062 1.00 83.69 200 ASN A CA 1
ATOM 1623 C C . ASN A 1 200 ? 8.763 -1.977 -0.709 1.00 83.69 200 ASN A C 1
ATOM 1625 O O . ASN A 1 200 ? 7.672 -2.281 -0.234 1.00 83.69 200 ASN A O 1
ATOM 1629 N N . SER A 1 201 ? 9.637 -1.189 -0.068 1.00 88.81 201 SER A N 1
ATOM 1630 C CA . SER A 1 201 ? 9.341 -0.546 1.214 1.00 88.81 201 SER A CA 1
ATOM 1631 C C . SER A 1 201 ? 8.799 0.866 1.086 1.00 88.81 201 SER A C 1
ATOM 1633 O O . SER A 1 201 ? 8.458 1.461 2.098 1.00 88.81 201 SER A O 1
ATOM 1635 N N . PHE A 1 202 ? 8.737 1.425 -0.119 1.00 91.38 202 PHE A N 1
ATOM 1636 C CA . PHE A 1 202 ? 8.193 2.759 -0.344 1.00 91.38 202 PHE A CA 1
ATOM 1637 C C . PHE A 1 202 ? 6.751 2.646 -0.825 1.00 91.38 202 PHE A C 1
ATOM 1639 O O . PHE A 1 202 ? 6.464 1.968 -1.813 1.00 91.38 202 PHE A O 1
ATOM 1646 N N . VAL A 1 203 ? 5.846 3.295 -0.099 1.00 93.31 203 VAL A N 1
ATOM 1647 C CA . VAL A 1 203 ? 4.403 3.210 -0.317 1.00 93.31 203 VAL A CA 1
ATOM 1648 C C . VAL A 1 203 ? 3.783 4.593 -0.422 1.00 93.31 203 VAL A C 1
ATOM 1650 O O . VAL A 1 203 ? 4.235 5.540 0.219 1.00 93.31 203 VAL A O 1
ATOM 1653 N N . LEU A 1 204 ? 2.712 4.693 -1.203 1.00 91.44 204 LEU A N 1
ATOM 1654 C CA . LEU A 1 204 ? 1.830 5.851 -1.257 1.00 91.44 204 LEU A CA 1
ATOM 1655 C C 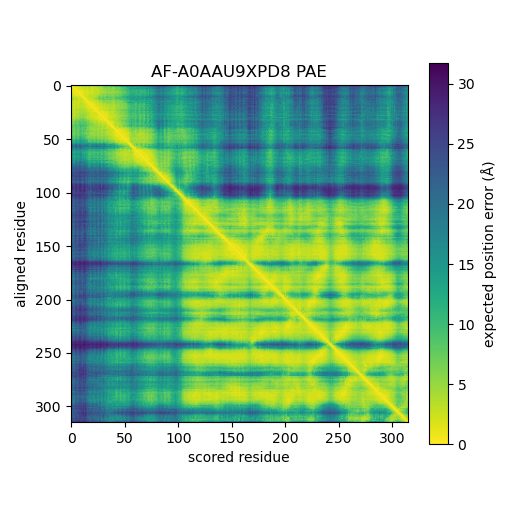. LEU A 1 204 ? 0.532 5.526 -0.529 1.00 91.44 204 LEU A C 1
ATOM 1657 O O . LEU A 1 204 ? -0.106 4.502 -0.798 1.00 91.44 204 LEU A O 1
ATOM 1661 N N . ALA A 1 205 ? 0.110 6.410 0.370 1.00 92.38 205 ALA A N 1
ATOM 1662 C CA . ALA A 1 205 ? -1.194 6.291 1.001 1.00 92.38 205 ALA A CA 1
ATOM 1663 C C . ALA A 1 205 ? -1.773 7.646 1.395 1.00 92.38 205 ALA A C 1
ATOM 1665 O O . ALA A 1 205 ? -1.066 8.632 1.591 1.00 92.38 205 ALA A O 1
ATOM 1666 N N . ASN A 1 206 ? -3.094 7.658 1.538 1.00 91.25 206 ASN A N 1
ATOM 1667 C CA . ASN A 1 206 ? -3.840 8.774 2.095 1.00 91.25 206 ASN A CA 1
ATOM 1668 C C . ASN A 1 206 ? -4.187 8.446 3.555 1.00 91.25 206 ASN A C 1
ATOM 1670 O O . ASN A 1 206 ? -5.238 7.853 3.833 1.00 91.25 206 ASN A O 1
ATOM 1674 N N . TRP A 1 207 ? -3.236 8.722 4.449 1.00 92.12 207 TRP A N 1
ATOM 1675 C CA . TRP A 1 207 ? -3.289 8.333 5.864 1.00 92.12 207 TRP A CA 1
ATOM 1676 C C . TRP A 1 207 ? -2.653 9.368 6.796 1.00 92.12 207 TRP A C 1
ATOM 1678 O O . TRP A 1 207 ? -3.241 9.729 7.815 1.00 92.12 207 TRP A O 1
ATOM 1688 N N . ALA A 1 208 ? -1.467 9.869 6.444 1.00 90.25 208 ALA A N 1
ATOM 1689 C CA . ALA A 1 208 ? -0.758 10.856 7.246 1.00 90.25 208 ALA A CA 1
ATOM 1690 C C . ALA A 1 208 ? -1.166 12.289 6.887 1.00 90.25 208 ALA A C 1
ATOM 1692 O O . ALA A 1 208 ? -1.014 12.728 5.750 1.00 90.25 208 ALA A O 1
ATOM 1693 N N . GLY A 1 209 ? -1.625 13.040 7.881 1.00 86.75 209 GLY A N 1
ATOM 1694 C CA . GLY A 1 209 ? -1.723 14.496 7.848 1.00 86.75 209 GLY A CA 1
ATOM 1695 C C . GLY A 1 209 ? -0.382 15.158 8.170 1.00 86.75 209 GLY A C 1
ATOM 1696 O O . GLY A 1 209 ? 0.651 14.497 8.227 1.00 86.75 209 GLY A O 1
ATOM 1697 N N . HIS A 1 210 ? -0.379 16.472 8.383 1.00 81.88 210 HIS A N 1
ATOM 1698 C CA . HIS A 1 210 ? 0.853 17.213 8.665 1.00 81.88 210 HIS A CA 1
ATOM 1699 C C . HIS A 1 210 ? 1.483 16.806 10.007 1.00 81.88 210 HIS A C 1
ATOM 1701 O O . HIS A 1 210 ? 0.779 16.539 10.985 1.00 81.88 210 HIS A O 1
ATOM 1707 N N . GLU A 1 211 ? 2.818 16.788 10.051 1.00 82.88 211 GLU A N 1
ATOM 1708 C CA . GLU A 1 211 ? 3.614 16.516 11.258 1.00 82.88 211 GLU A CA 1
ATOM 1709 C C . GLU A 1 211 ? 3.302 15.164 11.930 1.00 82.88 211 GLU A C 1
ATOM 1711 O O . GLU A 1 211 ? 3.320 15.059 13.158 1.00 82.88 211 GLU A O 1
ATOM 1716 N N . GLY A 1 212 ? 2.968 14.137 11.141 1.00 81.50 212 GLY A N 1
ATOM 1717 C CA . GLY A 1 212 ? 2.695 12.780 11.631 1.00 81.50 212 GLY A CA 1
ATOM 1718 C C . GLY A 1 212 ? 1.319 12.585 12.288 1.00 81.50 212 GLY A C 1
ATOM 1719 O O . GLY A 1 212 ? 1.027 11.515 12.826 1.00 81.50 212 GLY A O 1
ATOM 1720 N N . ARG A 1 213 ? 0.440 13.593 12.272 1.00 87.25 213 ARG A N 1
ATOM 1721 C CA . ARG A 1 213 ? -0.953 13.436 12.733 1.00 87.25 213 ARG A CA 1
ATOM 1722 C C . ARG A 1 213 ? -1.765 12.621 11.732 1.00 87.25 213 ARG A C 1
ATOM 1724 O O . ARG A 1 213 ? -1.406 12.544 10.562 1.00 87.25 213 ARG A O 1
ATOM 1731 N N . LEU A 1 214 ? -2.877 12.036 12.168 1.00 86.88 214 LEU A N 1
ATOM 1732 C CA . LEU A 1 214 ? -3.785 11.349 11.252 1.00 86.88 214 LEU A CA 1
ATOM 1733 C C . LEU A 1 214 ? -4.446 12.345 10.303 1.00 86.88 214 LEU A C 1
ATOM 1735 O O . LEU A 1 214 ? -4.798 13.466 10.679 1.00 86.88 214 LEU A O 1
ATOM 1739 N N . ALA A 1 215 ? -4.636 11.914 9.062 1.00 84.88 215 ALA A N 1
ATOM 1740 C CA . ALA A 1 215 ? -5.270 12.716 8.032 1.00 84.88 215 ALA A CA 1
ATOM 1741 C C . ALA A 1 215 ? -6.708 13.136 8.410 1.00 84.88 215 ALA A C 1
ATOM 1743 O O . ALA A 1 215 ? -7.112 14.249 8.071 1.00 84.88 215 ALA A O 1
ATOM 1744 N N . CYS A 1 216 ? -7.439 12.320 9.189 1.00 81.50 216 CYS A N 1
ATOM 1745 C CA . CYS A 1 216 ? -8.776 12.653 9.706 1.00 81.50 216 CYS A CA 1
ATOM 1746 C C . CYS A 1 216 ? -8.726 13.871 10.624 1.00 81.50 216 CYS A C 1
ATOM 1748 O O . CYS A 1 216 ? -9.481 14.823 10.435 1.00 81.50 216 CYS A O 1
ATOM 1750 N N . SER A 1 217 ? -7.775 13.881 11.557 1.00 79.50 217 SER A N 1
ATOM 1751 C CA . SER A 1 217 ? -7.610 14.949 12.540 1.00 79.50 217 SER A CA 1
ATOM 1752 C C . SER A 1 217 ? -7.041 16.232 11.928 1.00 79.50 217 SER A C 1
ATOM 1754 O O . SER A 1 217 ? -7.280 17.321 12.441 1.00 79.50 217 SER A O 1
ATOM 1756 N N . SER A 1 218 ? -6.264 16.127 10.845 1.00 76.81 218 SER A N 1
ATOM 1757 C CA . SER A 1 218 ? -5.691 17.285 10.142 1.00 76.81 218 SER A CA 1
ATOM 1758 C C . SER A 1 218 ? -6.563 17.823 9.005 1.00 76.81 218 SER A C 1
ATOM 1760 O O . SER A 1 218 ? -6.252 18.884 8.473 1.00 76.81 218 SER A O 1
ATOM 1762 N N . GLY A 1 219 ? -7.608 17.098 8.589 1.00 73.12 219 GLY A N 1
ATOM 1763 C CA . GLY A 1 219 ? -8.407 17.436 7.405 1.00 73.12 219 GLY A CA 1
ATOM 1764 C C . GLY A 1 219 ? -7.625 17.373 6.085 1.00 73.12 219 GLY A C 1
ATOM 1765 O O . GLY A 1 219 ? -8.075 17.918 5.079 1.00 73.12 219 GLY A O 1
ATOM 1766 N N . CYS A 1 220 ? -6.455 16.732 6.085 1.00 76.06 220 CYS A N 1
ATOM 1767 C CA . CYS A 1 220 ? -5.585 16.624 4.922 1.00 76.06 220 CYS A CA 1
ATOM 1768 C C . CYS A 1 220 ? -6.012 15.412 4.090 1.00 76.06 220 CYS A C 1
ATOM 1770 O O . CYS A 1 220 ? -6.048 14.304 4.608 1.00 76.06 220 CYS A O 1
ATOM 1772 N N . ASN A 1 221 ? -6.354 15.614 2.819 1.00 81.31 221 ASN A N 1
ATOM 1773 C CA . ASN A 1 221 ? -6.766 14.545 1.905 1.00 81.31 221 ASN A CA 1
ATOM 1774 C C . ASN A 1 221 ? -5.733 14.380 0.785 1.00 81.31 221 ASN A C 1
ATOM 1776 O O . ASN A 1 221 ? -6.055 14.505 -0.396 1.00 81.31 221 ASN A O 1
ATOM 1780 N N . ASP A 1 222 ? -4.478 14.190 1.177 1.00 85.88 222 ASP A N 1
ATOM 1781 C CA . ASP A 1 222 ? -3.333 14.142 0.277 1.00 85.88 222 ASP A CA 1
ATOM 1782 C C . ASP A 1 222 ? -2.682 12.758 0.300 1.00 85.88 222 ASP A C 1
ATOM 1784 O O . ASP A 1 222 ? -2.554 12.117 1.345 1.00 85.88 222 ASP A O 1
ATOM 1788 N N . VAL A 1 223 ? -2.267 12.284 -0.873 1.00 89.31 223 VAL A N 1
ATOM 1789 C CA . VAL A 1 223 ? -1.532 11.026 -0.993 1.00 89.31 223 VAL A CA 1
ATOM 1790 C C . VAL A 1 223 ? -0.063 11.326 -0.752 1.00 89.31 223 VAL A C 1
ATOM 1792 O O . VAL A 1 223 ? 0.554 12.081 -1.500 1.00 89.31 223 VAL A O 1
ATOM 1795 N N . ARG A 1 224 ? 0.498 10.720 0.294 1.00 90.38 224 ARG A N 1
ATOM 1796 C CA . ARG A 1 224 ? 1.872 10.968 0.724 1.00 90.38 224 ARG A CA 1
ATOM 1797 C C . ARG A 1 224 ? 2.731 9.717 0.568 1.00 90.38 224 ARG A C 1
ATOM 1799 O O . ARG A 1 224 ? 2.209 8.610 0.727 1.00 90.38 224 ARG A O 1
ATOM 1806 N N . PRO A 1 225 ? 4.033 9.870 0.285 1.00 92.56 225 PRO A N 1
ATOM 1807 C CA . PRO A 1 225 ? 4.988 8.783 0.318 1.00 92.56 225 PRO A CA 1
ATOM 1808 C C . PRO A 1 225 ? 5.472 8.521 1.738 1.00 92.56 225 PRO A C 1
ATOM 1810 O O . PRO A 1 225 ? 5.757 9.439 2.514 1.00 92.56 225 PRO A O 1
ATOM 1813 N N . GLY A 1 226 ? 5.616 7.244 2.054 1.00 92.88 226 GLY A N 1
ATOM 1814 C CA . GLY A 1 226 ? 6.205 6.779 3.294 1.00 92.88 226 GLY A CA 1
ATOM 1815 C C . GLY A 1 226 ? 7.096 5.568 3.068 1.00 92.88 226 GLY A C 1
ATOM 1816 O O . GLY A 1 226 ? 6.927 4.817 2.106 1.00 92.88 226 GLY A O 1
ATOM 1817 N N . GLN A 1 227 ? 8.059 5.384 3.963 1.00 93.75 227 GLN A N 1
ATOM 1818 C CA . GLN A 1 227 ? 8.905 4.203 4.010 1.00 93.75 227 GLN A CA 1
ATOM 1819 C C . GLN A 1 227 ? 8.416 3.268 5.117 1.00 93.75 227 GLN A C 1
ATOM 1821 O O . GLN A 1 227 ? 8.410 3.629 6.294 1.00 93.75 227 GLN A O 1
ATOM 1826 N N . VAL A 1 228 ? 8.022 2.054 4.746 1.00 94.88 228 VAL A N 1
ATOM 1827 C CA . VAL A 1 228 ? 7.637 1.000 5.681 1.00 94.88 228 VAL A CA 1
ATOM 1828 C C . VAL A 1 228 ? 8.878 0.456 6.382 1.00 94.88 228 VAL A C 1
ATOM 1830 O O . VAL A 1 228 ? 9.795 -0.063 5.746 1.00 94.88 228 VAL A O 1
ATOM 1833 N N . ILE A 1 229 ? 8.887 0.534 7.707 1.00 93.56 229 ILE A N 1
ATOM 1834 C CA . ILE A 1 229 ? 9.954 0.032 8.577 1.00 93.56 229 ILE A CA 1
ATOM 1835 C C . ILE A 1 229 ? 9.742 -1.450 8.878 1.00 93.56 229 ILE A C 1
ATOM 1837 O O . ILE A 1 229 ? 10.659 -2.266 8.761 1.00 93.56 229 ILE A O 1
ATOM 1841 N N . SER A 1 230 ? 8.512 -1.803 9.238 1.00 93.81 230 SER A N 1
ATOM 1842 C CA . SER A 1 230 ? 8.085 -3.162 9.545 1.00 93.81 230 SER A CA 1
ATOM 1843 C C . SER A 1 230 ? 6.574 -3.290 9.402 1.00 93.81 230 SER A C 1
ATOM 1845 O O . SER A 1 230 ? 5.850 -2.295 9.305 1.00 93.81 230 SER A O 1
ATOM 1847 N N . PHE A 1 231 ? 6.102 -4.529 9.365 1.00 95.31 231 PHE A N 1
ATOM 1848 C CA . PHE A 1 231 ? 4.687 -4.848 9.439 1.00 95.31 231 PHE A CA 1
ATOM 1849 C C . PHE A 1 231 ? 4.430 -5.684 10.673 1.00 95.31 231 PHE A C 1
ATOM 1851 O O . PHE A 1 231 ? 5.297 -6.448 11.082 1.00 95.31 231 PHE A O 1
ATOM 1858 N N . PHE A 1 232 ? 3.244 -5.592 11.249 1.00 95.31 232 PHE A N 1
ATOM 1859 C CA . PHE A 1 232 ? 2.896 -6.430 12.381 1.00 95.31 232 PHE A CA 1
ATOM 1860 C C . PHE A 1 232 ? 1.409 -6.724 12.419 1.00 95.31 232 PHE A C 1
ATOM 1862 O O . PHE A 1 232 ? 0.590 -5.964 11.897 1.00 95.31 232 PHE A O 1
ATOM 1869 N N . ARG A 1 233 ? 1.060 -7.831 13.074 1.00 94.88 233 ARG A N 1
ATOM 1870 C CA . ARG A 1 233 ? -0.317 -8.095 13.481 1.00 94.88 233 ARG A CA 1
ATOM 1871 C C . ARG A 1 233 ? -0.480 -7.859 14.969 1.00 94.88 233 ARG A C 1
ATOM 1873 O O . ARG A 1 233 ? 0.366 -8.263 15.773 1.00 94.88 233 ARG A O 1
ATOM 1880 N N . HIS A 1 234 ? -1.596 -7.248 15.334 1.00 94.88 234 HIS A N 1
ATOM 1881 C CA . HIS A 1 234 ? -1.922 -6.916 16.714 1.00 94.88 234 HIS A CA 1
ATOM 1882 C C . HIS A 1 234 ? -3.337 -7.380 17.034 1.00 94.88 234 HIS A C 1
ATOM 1884 O O . HIS A 1 234 ? -4.253 -7.250 16.222 1.00 94.88 234 HIS A O 1
ATOM 1890 N N . ARG A 1 235 ? -3.497 -7.991 18.209 1.00 93.12 235 ARG A N 1
ATOM 1891 C C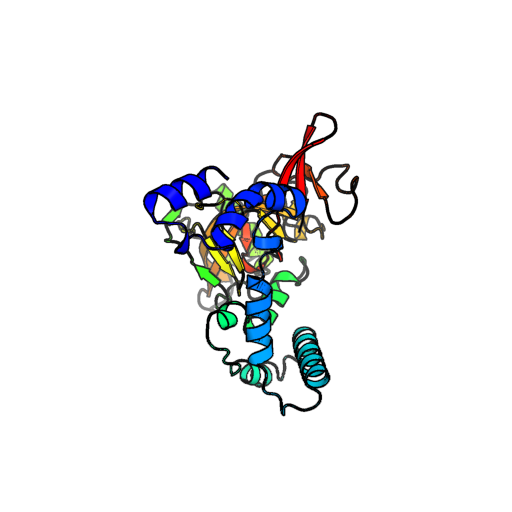A . ARG A 1 235 ? -4.777 -8.518 18.684 1.00 93.12 235 ARG A CA 1
ATOM 1892 C C . ARG A 1 235 ? -5.228 -7.683 19.858 1.00 93.12 235 ARG A C 1
ATOM 1894 O O . ARG A 1 235 ? -4.528 -7.638 20.863 1.00 93.12 235 ARG A O 1
ATOM 1901 N N . ILE A 1 236 ? -6.396 -7.078 19.741 1.00 92.56 236 ILE A N 1
ATOM 1902 C CA . ILE A 1 236 ? -6.947 -6.207 20.775 1.00 92.56 236 ILE A CA 1
ATOM 1903 C C . ILE A 1 236 ? -8.295 -6.733 21.235 1.00 92.56 236 ILE A C 1
ATOM 1905 O O . ILE A 1 236 ? -8.961 -7.515 20.547 1.00 92.56 236 ILE A O 1
ATOM 1909 N N . LYS A 1 237 ? -8.695 -6.282 22.415 1.00 91.38 237 LYS A N 1
ATOM 1910 C CA . LYS A 1 237 ? -9.993 -6.576 22.999 1.00 91.38 237 LYS A CA 1
ATOM 1911 C C . LYS A 1 237 ? -10.704 -5.274 23.307 1.00 91.38 237 LYS A C 1
ATOM 1913 O O . LYS A 1 237 ? -10.122 -4.363 23.891 1.00 91.38 237 LYS A O 1
ATOM 1918 N N . VAL A 1 238 ? -11.971 -5.214 22.935 1.00 88.62 238 VAL A N 1
ATOM 1919 C CA . VAL A 1 238 ? -12.826 -4.054 23.158 1.00 88.62 238 VAL A CA 1
ATOM 1920 C C . VAL A 1 238 ? -13.945 -4.463 24.107 1.00 88.62 238 VAL A C 1
ATOM 1922 O O . VAL A 1 238 ? -14.617 -5.475 23.889 1.00 88.62 238 VAL A O 1
ATOM 1925 N N . LYS A 1 239 ? -14.130 -3.683 25.175 1.00 84.50 239 LYS A N 1
ATOM 1926 C CA . LYS A 1 239 ? -15.216 -3.842 26.150 1.00 84.50 239 LYS A CA 1
ATOM 1927 C C . LYS A 1 239 ? -16.033 -2.558 26.208 1.00 84.50 239 LYS A C 1
ATOM 1929 O O . LYS A 1 239 ? -15.473 -1.482 26.406 1.00 84.50 239 LYS A O 1
ATOM 1934 N N . LEU A 1 240 ? -17.350 -2.671 26.075 1.00 79.25 240 LEU A N 1
ATOM 1935 C CA . LEU A 1 240 ? -18.261 -1.543 26.246 1.00 79.25 240 LEU A CA 1
ATOM 1936 C C . LEU A 1 240 ? -18.686 -1.461 27.717 1.00 79.25 240 LEU A C 1
ATOM 1938 O O . LEU A 1 240 ? -19.156 -2.461 28.262 1.00 79.25 240 LEU A O 1
ATOM 1942 N N . ALA A 1 241 ? -18.516 -0.297 28.356 1.00 70.94 241 ALA A N 1
ATOM 1943 C CA . ALA A 1 241 ? -18.691 -0.140 29.806 1.00 70.94 241 ALA A CA 1
ATOM 1944 C C . ALA A 1 241 ? -20.087 -0.533 30.331 1.00 70.94 241 ALA A C 1
ATOM 1946 O O . ALA A 1 241 ? -20.208 -0.912 31.493 1.00 70.94 241 ALA A O 1
ATOM 1947 N N . GLU A 1 242 ? -21.123 -0.481 29.488 1.00 63.53 242 GLU A N 1
ATOM 1948 C CA . GLU A 1 242 ? -22.524 -0.653 29.901 1.00 63.53 242 GLU A CA 1
ATOM 1949 C C . GLU A 1 242 ? -23.230 -1.867 29.272 1.00 63.53 242 GLU A C 1
ATOM 1951 O O . GLU A 1 242 ? -24.430 -2.055 29.468 1.00 63.53 242 GLU A O 1
ATOM 1956 N N . SER A 1 243 ? -22.521 -2.723 28.525 1.00 63.91 243 SER A N 1
ATOM 1957 C CA . SER A 1 243 ? -23.147 -3.891 27.892 1.00 63.91 243 SER A CA 1
ATOM 1958 C C . SER A 1 243 ? -22.802 -5.198 28.599 1.00 63.91 243 SER A C 1
ATOM 1960 O O . SER A 1 243 ? -21.635 -5.484 28.849 1.00 63.91 243 SER A O 1
ATOM 1962 N N . TYR A 1 244 ? -23.802 -6.061 28.786 1.00 65.81 244 TYR A N 1
ATOM 1963 C CA . TYR A 1 244 ? -23.612 -7.485 29.100 1.00 65.81 244 TYR A CA 1
ATOM 1964 C C . TYR A 1 244 ? -23.074 -8.298 27.905 1.00 65.81 244 TYR A C 1
ATOM 1966 O O . TYR A 1 244 ? -23.031 -9.528 27.966 1.00 65.81 244 TYR A O 1
ATOM 1974 N N . LEU A 1 245 ? -22.721 -7.635 26.797 1.00 66.38 245 LEU A N 1
ATOM 1975 C CA . LEU A 1 245 ? -22.177 -8.301 25.624 1.00 66.38 245 LEU A CA 1
ATOM 1976 C C . LEU A 1 245 ? -20.763 -8.820 25.923 1.00 66.38 245 LEU A C 1
ATOM 1978 O O . LEU A 1 245 ? -20.010 -8.199 26.679 1.00 66.38 245 LEU A O 1
ATOM 1982 N N . PRO A 1 246 ? -20.397 -9.974 25.346 1.00 72.00 246 PRO A N 1
ATOM 1983 C CA . PRO A 1 246 ? -19.068 -10.536 25.514 1.00 72.00 246 PRO A CA 1
ATOM 1984 C C . PRO A 1 246 ? -17.988 -9.605 24.945 1.00 72.00 246 PRO A C 1
ATOM 1986 O O . PRO A 1 246 ? -18.208 -8.898 23.964 1.00 72.00 246 PRO A O 1
ATOM 1989 N N . GLU A 1 247 ? -16.799 -9.647 25.557 1.00 81.44 247 GLU A N 1
ATOM 1990 C CA . GLU A 1 247 ? -15.583 -8.984 25.067 1.00 81.44 247 GLU A CA 1
ATOM 1991 C C . GLU A 1 247 ? -15.355 -9.326 23.590 1.00 81.44 247 GLU A C 1
ATOM 1993 O O . GLU A 1 247 ? -15.208 -10.503 23.239 1.00 81.44 247 GLU A O 1
ATOM 1998 N N . GLN A 1 248 ? -15.284 -8.306 22.734 1.00 85.31 248 GLN A N 1
ATOM 1999 C CA . GLN A 1 248 ? -15.042 -8.519 21.315 1.00 85.31 248 GLN A CA 1
ATOM 2000 C C . GLN A 1 248 ? -13.548 -8.462 21.020 1.00 85.31 248 GLN A C 1
ATOM 2002 O O . GLN A 1 248 ? -12.831 -7.575 21.488 1.00 85.31 248 GLN A O 1
ATOM 2007 N N . ARG A 1 249 ? -13.072 -9.451 20.264 1.00 89.44 249 ARG A N 1
ATOM 2008 C CA . ARG A 1 249 ? -11.665 -9.594 19.895 1.00 89.44 249 ARG A CA 1
ATOM 2009 C C . ARG A 1 249 ? -11.492 -9.254 18.436 1.00 89.44 249 ARG A C 1
ATOM 2011 O O . ARG A 1 249 ? -12.179 -9.819 17.592 1.00 89.44 249 ARG A O 1
ATOM 2018 N N . TYR A 1 250 ? -10.522 -8.400 18.170 1.00 90.88 250 TYR A N 1
ATOM 2019 C CA . TYR A 1 250 ? -10.192 -7.967 16.828 1.00 90.88 250 TYR A CA 1
ATOM 2020 C C . TYR A 1 250 ? -8.728 -8.257 16.534 1.00 90.88 250 TYR A C 1
ATOM 2022 O O . TYR A 1 250 ? -7.879 -8.261 17.433 1.00 90.88 250 TYR A O 1
ATOM 2030 N N . MET A 1 251 ? -8.438 -8.516 15.266 1.00 92.44 251 MET A N 1
ATOM 2031 C CA . MET A 1 251 ? -7.090 -8.734 14.771 1.00 92.44 251 MET A CA 1
ATOM 2032 C C . MET A 1 251 ? -6.859 -7.787 13.605 1.00 92.44 251 MET A C 1
ATOM 2034 O O . MET A 1 251 ? -7.652 -7.752 12.670 1.00 92.44 251 MET A O 1
ATOM 2038 N N . PHE A 1 252 ? -5.788 -7.010 13.702 1.00 94.81 252 PHE A N 1
ATOM 2039 C CA . PHE A 1 252 ? -5.434 -5.998 12.722 1.00 94.81 252 PHE A CA 1
ATOM 2040 C C . PHE A 1 252 ? -4.037 -6.245 12.182 1.00 94.81 252 PHE A C 1
ATOM 2042 O O . PHE A 1 252 ? -3.162 -6.743 12.895 1.00 94.81 252 PHE A O 1
ATOM 2049 N N . TYR A 1 253 ? -3.830 -5.808 10.945 1.00 95.44 253 TYR A N 1
ATOM 2050 C CA . TYR A 1 253 ? -2.541 -5.787 10.276 1.00 95.44 253 TYR A CA 1
ATOM 2051 C C . TYR A 1 253 ? -2.113 -4.343 10.030 1.00 95.44 253 T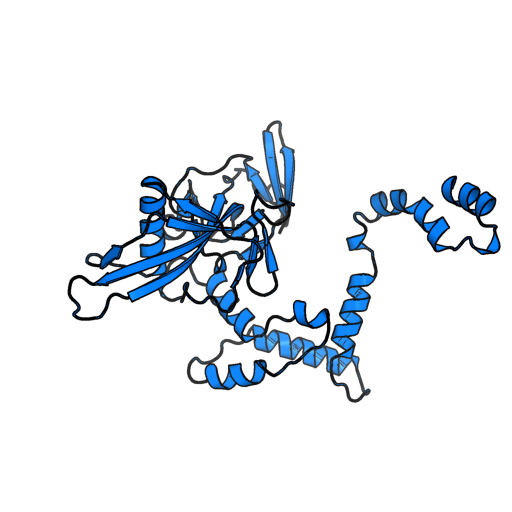YR A C 1
ATOM 2053 O O . TYR A 1 253 ? -2.785 -3.601 9.313 1.00 95.44 253 TYR A O 1
ATOM 2061 N N . PHE A 1 254 ? -0.971 -3.959 10.592 1.00 96.31 254 PHE A N 1
ATOM 2062 C CA . PHE A 1 254 ? -0.421 -2.614 10.486 1.00 96.31 254 PHE A CA 1
ATOM 2063 C C . PHE A 1 254 ? 0.931 -2.604 9.783 1.00 96.31 254 PHE A C 1
ATOM 2065 O O . PHE A 1 254 ? 1.733 -3.532 9.893 1.00 96.31 254 PHE A O 1
ATOM 2072 N N . ALA A 1 255 ? 1.192 -1.505 9.087 1.00 95.75 255 ALA A N 1
ATOM 2073 C CA . ALA A 1 255 ? 2.509 -1.082 8.655 1.00 95.75 255 ALA A CA 1
ATOM 2074 C C . ALA A 1 255 ? 3.000 0.029 9.592 1.00 95.75 255 ALA A C 1
ATOM 2076 O O . ALA A 1 255 ? 2.282 1.008 9.820 1.00 95.75 255 ALA A O 1
ATOM 2077 N N . ARG A 1 256 ? 4.231 -0.102 10.097 1.00 95.12 256 ARG A N 1
ATOM 2078 C CA . ARG A 1 256 ? 4.961 0.992 10.743 1.00 95.12 256 ARG A CA 1
ATOM 2079 C C . ARG A 1 256 ? 5.651 1.805 9.654 1.00 95.12 256 ARG A C 1
ATOM 2081 O O . ARG A 1 256 ? 6.516 1.275 8.958 1.00 95.12 256 ARG A O 1
ATOM 2088 N N . VAL A 1 257 ? 5.262 3.063 9.477 1.00 94.81 257 VAL A N 1
ATOM 2089 C CA . VAL A 1 257 ? 5.673 3.895 8.337 1.00 94.81 257 VAL A CA 1
ATOM 2090 C C . VAL A 1 257 ? 6.286 5.209 8.805 1.00 94.81 257 VAL A C 1
ATOM 2092 O O . VAL A 1 257 ? 5.710 5.920 9.626 1.00 94.81 257 VAL A O 1
ATOM 2095 N N . ASN A 1 258 ? 7.429 5.559 8.219 1.00 93.75 258 ASN A N 1
ATOM 2096 C CA . ASN A 1 258 ? 7.996 6.900 8.296 1.00 93.75 258 ASN A CA 1
ATOM 2097 C C . ASN A 1 258 ? 7.532 7.720 7.089 1.00 93.75 258 ASN A C 1
ATOM 2099 O O . ASN A 1 258 ? 7.851 7.384 5.949 1.00 93.75 258 ASN A O 1
ATOM 2103 N N . TRP A 1 259 ? 6.778 8.790 7.330 1.00 93.25 259 TRP A N 1
ATOM 2104 C CA . TRP A 1 259 ? 6.232 9.650 6.276 1.00 93.25 259 TRP A CA 1
ATOM 2105 C C . TRP A 1 259 ? 7.203 10.767 5.920 1.00 93.25 259 TRP A C 1
ATOM 2107 O O . TRP A 1 259 ? 7.720 11.426 6.818 1.00 93.25 259 TRP A O 1
ATOM 2117 N N . TYR A 1 260 ? 7.434 11.005 4.630 1.00 90.75 260 TYR A N 1
ATOM 2118 C CA . TYR A 1 260 ? 8.301 12.098 4.184 1.00 90.75 260 TYR A CA 1
ATOM 2119 C C . TYR A 1 260 ? 7.608 13.450 4.326 1.00 90.75 260 TYR A C 1
ATOM 2121 O O . TYR A 1 260 ? 6.448 13.605 3.933 1.00 90.75 260 TYR A O 1
ATOM 2129 N N . SER A 1 261 ? 8.320 14.448 4.845 1.00 88.31 261 SER A N 1
ATOM 2130 C CA . SER A 1 261 ? 7.789 15.801 5.010 1.00 88.31 261 SER A CA 1
ATOM 2131 C C . SER A 1 261 ? 7.571 16.501 3.662 1.00 88.31 261 SER A C 1
ATOM 2133 O O . SER A 1 261 ? 8.311 16.297 2.697 1.00 88.31 261 SER A O 1
ATOM 2135 N N . VAL A 1 262 ? 6.526 17.330 3.591 1.00 86.81 262 VAL A N 1
ATOM 2136 C CA . VAL A 1 262 ? 6.135 18.045 2.365 1.00 86.81 262 VAL A CA 1
ATOM 2137 C C . VAL A 1 262 ? 7.196 19.083 1.995 1.00 86.81 262 VAL A C 1
ATOM 2139 O O . VAL A 1 262 ? 7.559 19.916 2.824 1.00 86.81 262 VAL A O 1
ATOM 2142 N N . HIS A 1 263 ? 7.643 19.069 0.738 1.00 85.62 263 HIS A N 1
ATOM 2143 C CA . HIS A 1 263 ? 8.546 20.086 0.202 1.00 85.62 263 HIS A CA 1
ATOM 2144 C C . HIS A 1 263 ? 7.753 21.279 -0.373 1.00 85.62 263 HIS A C 1
ATOM 2146 O O . HIS A 1 263 ? 6.778 21.052 -1.098 1.00 85.62 263 HIS A O 1
ATOM 2152 N N . PRO A 1 264 ? 8.159 22.545 -0.139 1.00 84.06 264 PRO A N 1
ATOM 2153 C CA . PRO A 1 264 ? 7.454 23.723 -0.666 1.00 84.06 264 PRO A CA 1
ATOM 2154 C C . PRO A 1 264 ? 7.322 23.736 -2.195 1.00 84.06 264 PRO A C 1
ATOM 2156 O O . PRO A 1 264 ? 6.323 24.196 -2.739 1.00 84.06 264 PRO A O 1
ATOM 2159 N N . GLU A 1 265 ? 8.318 23.192 -2.897 1.00 82.81 265 GLU A N 1
ATOM 2160 C CA . GLU A 1 265 ? 8.343 23.088 -4.361 1.00 82.81 265 GLU A CA 1
ATOM 2161 C C . GLU A 1 265 ? 7.955 21.686 -4.873 1.00 82.81 265 GLU A C 1
ATOM 2163 O O . GLU A 1 265 ? 8.497 21.231 -5.876 1.00 82.81 265 GLU A O 1
ATOM 2168 N N . ARG A 1 266 ? 7.039 20.976 -4.195 1.00 81.56 266 ARG A N 1
ATOM 2169 C CA . ARG A 1 266 ? 6.648 19.587 -4.529 1.00 81.56 266 ARG A CA 1
ATOM 2170 C C . ARG A 1 266 ? 6.375 19.344 -6.017 1.00 81.56 266 ARG A C 1
ATOM 2172 O O . ARG A 1 266 ? 6.763 18.305 -6.541 1.00 81.56 266 ARG A O 1
ATOM 2179 N N . PHE A 1 267 ? 5.726 20.294 -6.688 1.00 82.69 267 PHE A N 1
ATOM 2180 C CA . PHE A 1 267 ? 5.289 20.163 -8.083 1.00 82.69 267 PHE A CA 1
ATOM 2181 C C . PHE A 1 267 ? 6.147 20.943 -9.087 1.00 82.69 267 PHE A C 1
ATOM 2183 O O . PHE A 1 267 ? 5.711 21.155 -10.218 1.00 82.69 267 PHE A O 1
ATOM 2190 N N . SER A 1 268 ? 7.353 21.387 -8.719 1.00 78.06 268 SER A N 1
ATOM 2191 C CA . SER A 1 268 ? 8.177 22.228 -9.605 1.00 78.06 268 SER A CA 1
ATOM 2192 C C . SER A 1 268 ? 8.554 21.561 -10.934 1.00 78.06 268 SER A C 1
ATOM 2194 O O . SER A 1 268 ? 8.762 22.264 -11.920 1.00 78.06 268 SER A O 1
ATOM 2196 N N . HIS A 1 269 ? 8.596 20.226 -10.987 1.00 69.12 269 HIS A N 1
ATOM 2197 C CA . HIS A 1 269 ? 8.916 19.453 -12.194 1.00 69.12 269 HIS A CA 1
ATOM 2198 C C . HIS A 1 269 ? 7.697 18.895 -12.944 1.00 69.12 269 HIS A C 1
ATOM 2200 O O . HIS A 1 269 ? 7.864 18.302 -14.009 1.00 69.12 269 HIS A O 1
ATOM 2206 N N . GLY A 1 270 ? 6.482 19.126 -12.436 1.00 69.06 270 GLY A N 1
ATOM 2207 C CA . GLY A 1 270 ? 5.244 18.616 -13.023 1.00 69.06 270 GLY A CA 1
ATOM 2208 C C . GLY A 1 270 ? 4.995 17.119 -12.783 1.00 69.06 270 GLY A C 1
ATOM 2209 O O . GLY A 1 270 ? 5.888 16.335 -12.472 1.00 69.06 270 GLY A O 1
ATOM 2210 N N . VAL A 1 271 ? 3.733 16.715 -12.932 1.00 72.88 271 VAL A N 1
ATOM 2211 C CA . VAL A 1 271 ? 3.287 15.314 -12.828 1.00 72.88 271 VAL A CA 1
ATOM 2212 C C . VAL A 1 271 ? 3.958 14.485 -13.940 1.00 72.88 271 VAL A C 1
ATOM 2214 O O . VAL A 1 271 ? 4.009 14.961 -15.077 1.00 72.88 271 VAL A O 1
ATOM 2217 N N . PRO A 1 272 ? 4.467 13.264 -13.668 1.00 71.38 272 PRO A N 1
ATOM 2218 C CA . PRO A 1 272 ? 4.208 12.411 -12.497 1.00 71.38 272 PRO A CA 1
ATOM 2219 C C . PRO A 1 272 ? 5.261 12.480 -11.382 1.00 71.38 272 PRO A C 1
ATOM 2221 O O . PRO A 1 272 ? 5.298 11.600 -10.526 1.00 71.38 272 PRO A O 1
ATOM 2224 N N . VAL A 1 273 ? 6.149 13.473 -11.405 1.00 81.00 273 VAL A N 1
ATOM 2225 C CA . VAL A 1 273 ? 7.326 13.492 -10.541 1.00 81.00 273 VAL A CA 1
ATOM 2226 C C . VAL A 1 273 ? 7.140 14.497 -9.409 1.00 81.00 273 VAL A C 1
ATOM 2228 O O . VAL A 1 273 ? 7.040 15.699 -9.645 1.00 81.00 273 VAL A O 1
ATOM 2231 N N . GLU A 1 274 ? 7.128 14.005 -8.172 1.00 85.12 274 GLU A N 1
ATOM 2232 C CA . GLU A 1 274 ? 6.957 14.840 -6.984 1.00 85.12 274 GLU A CA 1
ATOM 2233 C C . GLU A 1 274 ? 8.246 14.951 -6.171 1.00 85.12 274 GLU A C 1
ATOM 2235 O O . GLU A 1 274 ? 8.964 13.968 -5.973 1.00 85.12 274 GLU A O 1
ATOM 2240 N N . ILE A 1 275 ? 8.510 16.150 -5.651 1.00 84.81 275 ILE A N 1
ATOM 2241 C CA . ILE A 1 275 ? 9.627 16.415 -4.744 1.00 84.81 275 ILE A CA 1
ATOM 2242 C C . ILE A 1 275 ? 9.139 16.393 -3.296 1.00 84.81 275 ILE A C 1
ATOM 2244 O O . ILE A 1 275 ? 8.188 17.083 -2.930 1.00 84.81 275 ILE A O 1
ATOM 2248 N N . TRP A 1 276 ? 9.847 15.642 -2.462 1.00 86.88 276 TRP A N 1
ATOM 2249 C CA . TRP A 1 276 ? 9.620 15.531 -1.026 1.00 86.88 276 TRP A CA 1
ATOM 2250 C C . TRP A 1 276 ? 10.910 15.834 -0.259 1.00 86.88 276 TRP A C 1
ATOM 2252 O O . TRP A 1 276 ? 12.014 15.629 -0.772 1.00 86.88 276 TRP A O 1
ATOM 2262 N N . CYS A 1 277 ? 10.792 16.331 0.973 1.00 85.75 277 CYS A N 1
ATOM 2263 C CA . CYS A 1 277 ? 11.963 16.557 1.820 1.00 85.75 277 CYS A CA 1
ATOM 2264 C C . CYS A 1 277 ? 12.636 15.218 2.134 1.00 85.75 277 CYS A C 1
ATOM 2266 O O . CYS A 1 277 ? 11.949 14.219 2.328 1.00 85.75 277 CYS A O 1
ATOM 2268 N N . ASN A 1 278 ? 13.966 15.183 2.265 1.00 85.31 278 ASN A N 1
ATOM 2269 C CA . ASN A 1 278 ? 14.672 13.988 2.749 1.00 85.31 278 ASN A CA 1
ATOM 2270 C C . ASN A 1 278 ? 14.645 13.859 4.289 1.00 85.31 278 ASN A C 1
ATOM 2272 O O . ASN A 1 278 ? 15.599 13.414 4.921 1.00 85.31 278 ASN A O 1
ATOM 2276 N N . SER A 1 279 ? 13.555 14.315 4.901 1.00 87.00 279 SER A N 1
ATOM 2277 C CA . SER A 1 279 ? 13.295 14.246 6.333 1.00 87.00 279 SER A CA 1
ATOM 2278 C C . SER A 1 279 ? 11.953 13.572 6.563 1.00 87.00 279 SER A C 1
ATOM 2280 O O . SER A 1 279 ? 11.022 13.727 5.768 1.00 87.00 279 SER A O 1
ATOM 2282 N N . PHE A 1 280 ? 11.857 12.847 7.670 1.00 90.06 280 PHE A N 1
ATOM 2283 C CA . PHE A 1 280 ? 10.613 12.224 8.090 1.00 90.06 280 PHE A CA 1
ATOM 2284 C C . PHE A 1 280 ? 9.845 13.123 9.056 1.00 90.06 280 PHE A C 1
ATOM 2286 O O . PHE A 1 280 ? 10.435 13.899 9.811 1.00 90.06 280 PHE A O 1
ATOM 2293 N N . ASP A 1 281 ? 8.525 12.984 9.038 1.00 88.38 281 ASP A N 1
ATOM 2294 C CA . ASP A 1 281 ? 7.645 13.587 10.029 1.00 88.38 281 ASP A CA 1
ATOM 2295 C C . ASP A 1 281 ? 7.915 13.021 11.435 1.00 88.38 281 ASP A C 1
ATOM 2297 O O . ASP A 1 281 ? 8.492 11.947 11.615 1.00 88.38 281 ASP A O 1
ATOM 2301 N N . LEU A 1 282 ? 7.459 13.759 12.449 1.00 88.19 282 LEU A N 1
ATOM 2302 C CA . LEU A 1 282 ? 7.568 13.363 13.850 1.00 88.19 282 LEU A CA 1
ATOM 2303 C C . LEU A 1 282 ? 6.792 12.074 14.144 1.00 88.19 282 LEU A C 1
ATOM 2305 O O . LEU A 1 282 ? 5.722 11.833 13.580 1.00 88.19 282 LEU A O 1
ATOM 2309 N N . PHE A 1 283 ? 7.293 11.303 15.111 1.00 90.31 283 PHE A N 1
ATOM 2310 C CA . PHE A 1 283 ? 6.593 10.132 15.625 1.00 90.31 283 PHE A CA 1
ATOM 2311 C C . PHE A 1 283 ? 5.261 10.531 16.272 1.00 90.31 283 PHE A C 1
ATOM 2313 O O . PHE A 1 283 ? 5.221 11.317 17.223 1.00 90.31 283 PHE A O 1
ATOM 2320 N N . ARG A 1 284 ? 4.166 10.005 15.719 1.00 90.31 284 ARG A N 1
ATOM 2321 C CA . ARG A 1 284 ? 2.773 10.319 16.063 1.00 90.31 284 ARG A CA 1
ATOM 2322 C C . ARG A 1 284 ? 1.849 9.201 15.542 1.00 90.31 284 ARG A C 1
ATOM 2324 O O . ARG A 1 284 ? 2.326 8.317 14.830 1.00 90.31 284 ARG A O 1
ATOM 2331 N N . PRO A 1 285 ? 0.529 9.225 15.827 1.00 90.75 285 PRO A N 1
ATOM 2332 C CA . PRO A 1 285 ? -0.382 8.142 15.439 1.00 90.75 285 PRO A CA 1
ATOM 2333 C C . PRO A 1 285 ? -0.352 7.733 13.957 1.00 90.75 285 PRO A C 1
ATOM 2335 O O . PRO A 1 285 ? -0.551 6.560 13.659 1.00 90.75 285 PRO A O 1
ATOM 2338 N N . ALA A 1 286 ? -0.035 8.635 13.015 1.00 92.38 286 ALA A N 1
ATOM 2339 C CA . ALA A 1 286 ? 0.037 8.260 11.599 1.00 92.38 286 ALA A CA 1
ATOM 2340 C C . ALA A 1 286 ? 1.179 7.292 11.257 1.00 92.38 286 ALA A C 1
ATOM 2342 O O . ALA A 1 286 ? 1.167 6.716 10.169 1.00 92.38 286 ALA A O 1
ATOM 2343 N N . CYS A 1 287 ? 2.141 7.075 12.160 1.00 93.75 287 CYS A N 1
ATOM 2344 C CA . CYS A 1 287 ? 3.176 6.057 11.995 1.00 93.75 287 CYS A CA 1
ATOM 2345 C C . CYS A 1 287 ? 2.600 4.639 11.896 1.00 93.75 287 CYS A C 1
ATOM 2347 O O . CYS A 1 287 ? 3.251 3.775 11.317 1.00 93.75 287 CYS A O 1
ATOM 2349 N N . PHE A 1 288 ? 1.396 4.396 12.419 1.00 95.50 288 PHE A N 1
ATOM 2350 C CA . PHE A 1 288 ? 0.714 3.111 12.319 1.00 95.50 288 PHE A CA 1
ATOM 2351 C C . PHE A 1 288 ? -0.429 3.215 11.321 1.00 95.50 288 PHE A C 1
ATOM 2353 O O . PHE A 1 288 ? -1.379 3.962 11.535 1.00 95.50 288 PHE A O 1
ATOM 2360 N N . MET A 1 289 ? -0.334 2.475 10.220 1.00 95.19 289 MET A N 1
ATOM 2361 C CA . MET A 1 289 ? -1.327 2.491 9.147 1.00 95.19 289 MET A CA 1
ATOM 2362 C C . MET A 1 289 ? -1.834 1.074 8.862 1.00 95.19 289 MET A C 1
ATOM 2364 O O . MET A 1 289 ? -0.999 0.184 8.690 1.00 95.19 289 MET A O 1
ATOM 2368 N N . PRO A 1 290 ? -3.154 0.835 8.760 1.00 94.44 290 PRO A N 1
ATOM 2369 C CA . PRO A 1 290 ? -3.670 -0.452 8.304 1.00 94.44 290 PRO A CA 1
ATOM 2370 C C . PRO A 1 290 ? -3.120 -0.804 6.924 1.00 94.44 290 PRO A C 1
ATOM 2372 O O . PRO A 1 290 ? -3.118 0.030 6.016 1.00 94.44 290 PRO A O 1
ATOM 2375 N N . VAL A 1 291 ? -2.663 -2.039 6.732 1.00 93.56 291 VAL A N 1
ATOM 2376 C CA . VAL A 1 291 ? -2.008 -2.446 5.474 1.00 93.56 291 VAL A CA 1
ATOM 2377 C C . VAL A 1 291 ? -2.950 -2.358 4.270 1.00 93.56 291 VAL A C 1
ATOM 2379 O O . VAL A 1 291 ? -2.510 -2.063 3.160 1.00 93.56 291 VAL A O 1
ATOM 2382 N N . GLN A 1 292 ? -4.257 -2.517 4.491 1.00 92.00 292 GLN A N 1
ATOM 2383 C CA . GLN A 1 292 ? -5.286 -2.371 3.463 1.00 92.00 292 GLN A CA 1
ATOM 2384 C C . GLN A 1 292 ? -5.383 -0.926 2.931 1.00 92.00 292 GLN A C 1
ATOM 2386 O O . GLN A 1 292 ? -5.885 -0.708 1.830 1.00 92.00 292 GLN A O 1
ATOM 2391 N N . ARG A 1 293 ? -4.868 0.071 3.670 1.00 91.31 293 ARG A N 1
ATOM 2392 C CA . ARG A 1 293 ? -4.879 1.492 3.279 1.00 91.31 293 ARG A CA 1
ATOM 2393 C C . ARG A 1 293 ? -3.776 1.865 2.284 1.00 91.31 293 ARG A C 1
ATOM 2395 O O . ARG A 1 293 ? -3.814 2.959 1.714 1.00 91.31 293 ARG A O 1
ATOM 2402 N N . ILE A 1 294 ? -2.800 0.985 2.057 1.00 91.94 294 ILE A N 1
ATOM 2403 C CA . ILE A 1 294 ? -1.731 1.222 1.083 1.00 91.94 294 ILE A CA 1
ATOM 2404 C C . ILE A 1 294 ? -2.351 1.325 -0.315 1.00 91.94 294 ILE A C 1
ATOM 2406 O O . ILE A 1 294 ? -2.965 0.369 -0.790 1.00 91.94 294 ILE A O 1
ATOM 2410 N N . LYS A 1 295 ? -2.178 2.470 -0.991 1.00 88.12 295 LYS A N 1
ATOM 2411 C CA . LYS A 1 295 ? -2.711 2.677 -2.347 1.00 88.12 295 LYS A CA 1
ATOM 2412 C C . LYS A 1 295 ? -1.835 2.015 -3.402 1.00 88.12 295 LYS A C 1
ATOM 2414 O O . LYS A 1 295 ? -2.346 1.292 -4.252 1.00 88.12 295 LYS A O 1
ATOM 2419 N N . SER A 1 296 ? -0.528 2.247 -3.346 1.00 86.44 296 SER A N 1
ATOM 2420 C CA . SER A 1 296 ? 0.434 1.679 -4.295 1.00 86.44 296 SER A CA 1
ATOM 2421 C C . SER A 1 296 ? 1.852 1.681 -3.725 1.00 86.44 296 SER A C 1
ATOM 2423 O O . SER A 1 296 ? 2.130 2.346 -2.726 1.00 86.44 296 SER A O 1
ATOM 2425 N N . ASN A 1 297 ? 2.752 0.941 -4.374 1.00 87.25 297 ASN A N 1
ATOM 2426 C CA . ASN A 1 297 ? 4.191 1.160 -4.218 1.00 87.25 297 ASN A CA 1
ATOM 2427 C C . ASN A 1 297 ? 4.592 2.458 -4.926 1.00 87.25 297 ASN A C 1
ATOM 2429 O O . ASN A 1 297 ? 3.891 2.913 -5.832 1.00 87.25 297 ASN A O 1
ATOM 2433 N N . CYS A 1 298 ? 5.727 3.028 -4.540 1.00 83.81 298 CYS A N 1
ATOM 2434 C CA . CYS A 1 298 ? 6.361 4.106 -5.288 1.00 83.81 298 CYS A CA 1
ATOM 2435 C C . CYS A 1 298 ? 7.863 3.879 -5.418 1.00 83.81 298 CYS A C 1
ATOM 2437 O O . CYS A 1 298 ? 8.474 3.133 -4.655 1.00 83.81 298 CYS A O 1
ATOM 2439 N N . SER A 1 299 ? 8.457 4.523 -6.417 1.00 81.56 299 SER A N 1
ATOM 2440 C CA . SER A 1 299 ? 9.904 4.548 -6.596 1.00 81.56 299 SER A CA 1
ATOM 2441 C C . SER A 1 299 ? 10.453 5.864 -6.071 1.00 81.56 299 SER A C 1
ATOM 2443 O O . SER A 1 299 ? 9.994 6.934 -6.481 1.00 81.56 299 SER A O 1
ATOM 2445 N N . LEU A 1 300 ? 11.440 5.771 -5.179 1.00 80.44 300 LEU A N 1
ATOM 2446 C CA . LEU A 1 300 ? 12.119 6.915 -4.584 1.00 80.44 300 LEU A CA 1
ATOM 2447 C C . LEU A 1 300 ? 13.564 6.993 -5.085 1.00 80.44 300 LEU A C 1
ATOM 2449 O O . LEU A 1 300 ? 14.292 5.999 -5.066 1.00 80.44 300 LEU A O 1
ATOM 2453 N N . GLY A 1 301 ? 13.969 8.178 -5.538 1.00 77.50 301 GLY A N 1
ATOM 2454 C CA . GLY A 1 301 ? 15.342 8.483 -5.929 1.00 77.50 301 GLY A CA 1
ATOM 2455 C C . GLY A 1 301 ? 15.860 9.720 -5.207 1.00 77.50 301 GLY A C 1
ATOM 2456 O O . GLY A 1 301 ? 15.215 10.764 -5.213 1.00 77.50 301 GLY A O 1
ATOM 2457 N N . GLU A 1 302 ? 17.042 9.629 -4.610 1.00 77.19 302 GLU A N 1
ATOM 2458 C CA . GLU A 1 302 ? 17.690 10.778 -3.977 1.00 77.19 302 GLU A CA 1
ATOM 2459 C C . GLU A 1 302 ? 18.446 11.601 -5.024 1.00 77.19 302 GLU A C 1
ATOM 2461 O O . GLU A 1 302 ? 19.243 11.063 -5.800 1.00 77.19 302 GLU A O 1
ATOM 2466 N N . LYS A 1 303 ? 18.214 12.917 -5.054 1.00 74.06 303 LYS A N 1
ATOM 2467 C CA . LYS A 1 303 ? 19.039 13.853 -5.831 1.00 74.06 303 LYS A CA 1
ATOM 2468 C C . LYS A 1 303 ? 19.195 15.176 -5.095 1.00 74.06 303 LYS A C 1
ATOM 2470 O O . LYS A 1 303 ? 18.326 15.595 -4.337 1.00 74.06 303 LYS A O 1
ATOM 2475 N N . VAL A 1 304 ? 20.289 15.865 -5.401 1.00 76.00 304 VAL A N 1
ATOM 2476 C CA . VAL A 1 304 ? 20.504 17.247 -4.971 1.00 76.00 304 VAL A CA 1
ATOM 2477 C C . VAL A 1 304 ? 19.648 18.166 -5.841 1.00 76.00 304 VAL A C 1
ATOM 2479 O O . VAL A 1 304 ? 19.802 18.190 -7.063 1.00 76.00 304 VAL A O 1
ATOM 2482 N N . TYR A 1 305 ? 18.767 18.941 -5.221 1.00 68.50 305 TYR A N 1
ATOM 2483 C CA . TYR A 1 305 ? 17.978 19.986 -5.861 1.00 68.50 305 TYR A CA 1
ATOM 2484 C C . TYR A 1 305 ? 18.240 21.310 -5.144 1.00 68.50 305 TYR A C 1
ATOM 2486 O O . TYR A 1 305 ? 18.072 21.406 -3.936 1.00 68.50 305 TYR A O 1
ATOM 2494 N N . LYS A 1 306 ? 18.714 22.326 -5.879 1.00 70.06 306 LYS A N 1
ATOM 2495 C CA . LYS A 1 306 ? 19.070 23.652 -5.329 1.00 70.06 306 LYS A CA 1
ATOM 2496 C C . LYS A 1 306 ? 19.938 23.597 -4.051 1.00 70.06 306 LYS A C 1
ATOM 2498 O O . LYS A 1 306 ? 19.749 24.395 -3.147 1.00 70.06 306 LYS A O 1
ATOM 2503 N N . GLN A 1 307 ? 20.927 22.695 -4.021 1.00 66.12 307 GLN A N 1
ATOM 2504 C CA . GLN A 1 307 ? 21.845 22.447 -2.887 1.00 66.12 307 GLN A CA 1
ATOM 2505 C C . GLN A 1 307 ? 21.228 21.730 -1.671 1.00 66.12 307 GLN A C 1
ATOM 2507 O O . GLN A 1 307 ? 21.931 21.507 -0.688 1.00 66.12 307 GLN A O 1
ATOM 2512 N N . GLU A 1 308 ? 19.975 21.284 -1.756 1.00 72.06 308 GLU A N 1
ATOM 2513 C CA . GLU A 1 308 ? 19.323 20.454 -0.742 1.00 72.06 308 GLU A CA 1
ATOM 2514 C C . GLU A 1 308 ? 19.173 19.011 -1.240 1.00 72.06 308 GLU A C 1
ATOM 2516 O O . GLU A 1 308 ? 18.914 18.763 -2.420 1.00 72.06 308 GLU A O 1
ATOM 2521 N N . ASN A 1 309 ? 19.345 18.033 -0.347 1.00 71.94 309 ASN A N 1
ATOM 2522 C CA . ASN A 1 309 ? 19.049 16.637 -0.663 1.00 71.94 309 ASN A CA 1
ATOM 2523 C C . ASN A 1 309 ? 17.537 16.429 -0.594 1.00 71.94 309 ASN A C 1
ATOM 2525 O O . ASN A 1 309 ? 16.945 16.548 0.480 1.00 71.94 309 ASN A O 1
ATOM 2529 N N . VAL A 1 310 ? 16.924 16.092 -1.727 1.00 76.62 310 VAL A N 1
ATOM 2530 C CA . VAL A 1 310 ? 15.481 15.864 -1.824 1.00 76.62 310 VAL A CA 1
ATOM 2531 C C . VAL A 1 310 ? 15.180 14.469 -2.361 1.00 76.62 310 VAL A C 1
ATOM 2533 O O . VAL A 1 310 ? 15.962 13.876 -3.113 1.00 76.62 310 VAL A O 1
ATOM 2536 N N . SER A 1 311 ? 14.015 13.961 -1.978 1.00 75.62 311 SER A N 1
ATOM 2537 C CA . SER A 1 311 ? 13.493 12.680 -2.432 1.00 75.62 311 SER A CA 1
ATOM 2538 C C . SER A 1 311 ? 12.555 12.894 -3.610 1.00 75.62 311 SER A C 1
ATOM 2540 O O . SER A 1 311 ? 11.534 13.570 -3.494 1.00 75.62 311 SER A O 1
ATOM 2542 N N . TRP A 1 312 ? 12.903 12.306 -4.747 1.00 71.62 312 TRP A N 1
ATOM 2543 C CA . TRP A 1 312 ? 12.085 12.299 -5.951 1.00 71.62 312 TRP A CA 1
ATOM 2544 C C . TRP A 1 312 ? 11.208 11.064 -5.930 1.00 71.62 312 TRP A C 1
ATOM 2546 O O . TRP A 1 312 ? 11.723 9.947 -5.916 1.00 71.62 312 TRP A O 1
ATOM 2556 N N . VAL A 1 313 ? 9.897 11.264 -5.926 1.00 73.44 313 VAL A N 1
ATOM 2557 C CA . VAL A 1 313 ? 8.920 10.184 -5.844 1.00 73.44 313 VAL A CA 1
ATOM 2558 C C . VAL A 1 313 ? 8.152 10.094 -7.151 1.00 73.44 313 VAL A C 1
ATOM 2560 O O . VAL A 1 313 ? 7.691 11.098 -7.692 1.00 73.44 313 VAL A O 1
ATOM 2563 N N . THR A 1 314 ? 8.022 8.867 -7.645 1.00 73.38 314 THR A N 1
ATOM 2564 C CA . THR A 1 314 ? 7.210 8.522 -8.817 1.00 73.38 314 THR A CA 1
ATOM 2565 C C . THR A 1 314 ? 6.329 7.325 -8.477 1.00 73.38 314 THR A C 1
ATOM 2567 O O . THR A 1 314 ? 6.797 6.369 -7.849 1.00 73.38 314 THR A O 1
ATOM 2570 N N . SER A 1 315 ? 5.048 7.426 -8.829 1.00 59.94 315 SER A N 1
ATOM 2571 C CA . SER A 1 315 ? 4.014 6.396 -8.642 1.00 59.94 315 SER A CA 1
ATOM 2572 C C . SER A 1 315 ? 3.918 5.464 -9.837 1.00 59.94 315 SER A C 1
ATOM 2574 O O . SER A 1 315 ? 3.878 6.013 -10.963 1.00 59.94 315 SER A O 1
#

Secondary structure (DSSP, 8-state):
-HHHHHHHHHH-GGG--HHHHHHTTHHHHHHHH-SHHHH-THHHHHHHHHHHTS---SSSHHHHHHHHHHHHHHHHH----GGGHHHHHHHHHT----GGGGGG---HHHHHHHHHHHHS-TT-GGGS-TT--TTEEE-S--EEEE--HHHHHHHHHHHHHHHT--TTEEEE--SEEEEESEEEETTEEEE-TTSS-GGGGEEEES-B-GGG-BHHHHT----EEEEEEEEEEEEEEEEETT--SPPEEEEEEEEEEEEEEEPTTTTTT-TTEEEEEEEEPPSSGGGEEEGGGEEEE-EEEEEEETTEEEEEEE-

pLDDT: mean 82.33, std 10.38, range [46.22, 96.31]

Solvent-accessible surface area (backbone atoms only — not comparable to full-atom values): 17667 Å² total; per-residue (Å²): 99,66,69,56,56,57,46,29,74,75,69,37,66,91,71,66,47,72,69,61,60,51,61,64,44,48,65,60,46,39,72,77,66,37,61,68,83,76,74,49,60,65,63,57,56,52,48,51,52,57,60,66,69,52,92,69,90,82,62,65,56,66,60,54,52,52,52,50,51,52,49,54,52,49,62,74,71,54,86,70,60,76,95,48,40,70,72,56,47,60,70,49,74,71,73,82,63,75,66,83,63,36,68,70,58,62,48,58,65,54,49,54,53,46,45,50,54,47,66,55,52,68,86,50,40,45,81,49,75,72,56,73,52,94,47,56,43,80,69,44,77,67,43,83,45,74,54,53,72,67,55,47,56,25,47,52,58,43,51,32,52,44,62,57,59,58,94,62,57,47,78,50,70,64,49,62,30,43,33,27,37,30,35,27,55,68,68,46,69,40,29,4,58,75,31,101,50,53,71,43,10,27,33,30,27,71,48,52,18,74,72,17,34,37,12,55,84,58,71,44,92,46,78,42,54,26,40,26,54,34,31,34,41,44,63,38,36,46,39,56,77,86,53,94,66,76,76,44,75,48,49,39,48,32,30,36,36,47,37,49,32,87,34,96,63,26,62,78,79,38,89,76,43,36,40,28,36,73,46,64,41,52,94,38,36,30,29,56,38,55,56,57,37,55,66,43,66,32,51,78,45,82,46,77,52,98,90,38,69,28,31,38,38,38,114

Nearest PDB structures (foldseek):
  5o68-assembly3_G  TM=1.640E-01  e=2.099E+00  Pseudomonas sp. UK4
  3dwo-assembly1_X  TM=1.578E-01  e=4.573E+00  Pseudomonas aeruginosa
  5o68-assembly3_H  TM=1.636E-01  e=5.474E+00  Pseudomonas sp. UK4
  5o68-assembly4_J  TM=1.603E-01  e=7.386E+00  Pseudomonas sp. UK4

Radius of gyration: 24.57 Å; Cα contacts (8 Å, |Δi|>4): 501; chains: 1; bounding box: 67×49×65 Å